Protein AF-A0A7C2E989-F1 (afdb_monomer)

Structure (mmCIF, N/CA/C/O backbone):
data_AF-A0A7C2E989-F1
#
_entry.id   AF-A0A7C2E989-F1
#
loop_
_atom_site.group_PDB
_atom_site.id
_atom_site.type_symbol
_atom_site.label_atom_id
_atom_site.label_alt_id
_atom_site.label_comp_id
_atom_site.label_asym_id
_atom_site.label_entity_id
_atom_site.label_seq_id
_atom_site.pdbx_PDB_ins_code
_atom_site.Cartn_x
_atom_site.Cartn_y
_atom_site.Cartn_z
_atom_site.occupancy
_atom_site.B_iso_or_equiv
_atom_site.auth_seq_id
_atom_site.auth_comp_id
_atom_site.auth_asym_id
_atom_site.auth_atom_id
_atom_site.pdbx_PDB_model_num
ATOM 1 N N . MET A 1 1 ? 20.421 -32.955 43.314 1.00 40.78 1 MET A N 1
ATOM 2 C CA . MET A 1 1 ? 19.361 -31.932 43.213 1.00 40.78 1 MET A CA 1
ATOM 3 C C . MET A 1 1 ? 18.919 -31.939 41.758 1.00 40.78 1 MET A C 1
ATOM 5 O O . MET A 1 1 ? 19.741 -31.650 40.900 1.00 40.78 1 MET A O 1
ATOM 9 N N . GLY A 1 2 ? 17.740 -32.505 41.490 1.00 41.56 2 GLY A N 1
ATOM 10 C CA . GLY A 1 2 ? 17.313 -32.942 40.158 1.00 41.56 2 GLY A CA 1
ATOM 11 C C . GLY A 1 2 ? 17.063 -31.783 39.199 1.00 41.56 2 GLY A C 1
ATOM 12 O O . GLY A 1 2 ? 16.463 -30.781 39.572 1.00 41.56 2 GLY A O 1
ATOM 13 N N . ILE A 1 3 ? 17.526 -31.941 37.961 1.00 49.06 3 ILE A N 1
ATOM 14 C CA . ILE A 1 3 ? 17.194 -31.056 36.846 1.00 49.06 3 ILE A CA 1
ATOM 15 C C . ILE A 1 3 ? 15.880 -31.574 36.254 1.00 49.06 3 ILE A C 1
ATOM 17 O O . ILE A 1 3 ? 15.861 -32.197 35.199 1.00 49.06 3 ILE A O 1
ATOM 21 N N . GLU A 1 4 ? 14.768 -31.339 36.946 1.00 52.44 4 GLU A N 1
ATOM 22 C CA . GLU A 1 4 ? 13.456 -31.323 36.296 1.00 52.44 4 GLU A CA 1
ATOM 23 C C . GLU A 1 4 ? 13.283 -29.944 35.653 1.00 52.44 4 GLU A C 1
ATOM 25 O O . GLU A 1 4 ? 12.563 -29.074 36.136 1.00 52.44 4 GLU A O 1
ATOM 30 N N . ARG A 1 5 ? 13.992 -29.714 34.542 1.00 56.09 5 ARG A N 1
ATOM 31 C CA . ARG A 1 5 ? 13.494 -28.756 33.555 1.00 56.09 5 ARG A CA 1
ATOM 32 C C . ARG A 1 5 ? 12.298 -29.456 32.926 1.00 56.09 5 ARG A C 1
ATOM 34 O O . ARG A 1 5 ? 12.485 -30.361 32.118 1.00 56.09 5 ARG A O 1
ATOM 41 N N . LEU A 1 6 ? 11.091 -29.088 33.347 1.00 50.81 6 LEU A N 1
ATOM 42 C CA . LEU A 1 6 ? 9.868 -29.413 32.621 1.00 50.81 6 LEU A CA 1
ATOM 43 C C . LEU A 1 6 ? 10.062 -28.905 31.189 1.00 50.81 6 LEU A C 1
ATOM 45 O O . LEU A 1 6 ? 9.960 -27.708 30.932 1.00 50.81 6 LEU A O 1
ATOM 49 N N . ALA A 1 7 ? 10.457 -29.796 30.280 1.00 65.94 7 ALA A N 1
ATOM 50 C CA . ALA A 1 7 ? 10.497 -29.489 28.866 1.00 65.94 7 ALA A CA 1
ATOM 51 C C . ALA A 1 7 ? 9.049 -29.240 28.452 1.00 65.94 7 ALA A C 1
ATOM 53 O O . ALA A 1 7 ? 8.210 -30.143 28.519 1.00 65.94 7 ALA A O 1
ATOM 54 N N . GLU A 1 8 ? 8.741 -27.995 28.105 1.00 79.12 8 GLU A N 1
ATOM 55 C CA . GLU A 1 8 ? 7.433 -27.638 27.584 1.00 79.12 8 GLU A CA 1
ATOM 56 C C . GLU A 1 8 ? 7.165 -28.502 26.348 1.00 79.12 8 GLU A C 1
ATOM 58 O O . GLU A 1 8 ? 7.893 -28.456 25.356 1.00 79.12 8 GLU A O 1
ATOM 63 N N . THR A 1 9 ? 6.169 -29.381 26.444 1.00 84.56 9 THR A N 1
ATOM 64 C CA . THR A 1 9 ? 5.812 -30.265 25.336 1.00 84.56 9 THR A CA 1
ATOM 65 C C . THR A 1 9 ? 4.927 -29.490 24.375 1.00 84.56 9 THR A C 1
ATOM 67 O O . THR A 1 9 ? 3.765 -29.215 24.673 1.00 84.56 9 THR A O 1
ATOM 70 N N . ILE A 1 10 ? 5.470 -29.161 23.207 1.00 87.69 10 ILE A N 1
ATOM 71 C CA . ILE A 1 10 ? 4.751 -28.437 22.160 1.00 87.69 10 ILE A CA 1
ATOM 72 C C . ILE A 1 10 ? 4.003 -29.444 21.282 1.00 87.69 10 ILE A C 1
ATOM 74 O O . ILE A 1 10 ? 4.601 -30.359 20.719 1.00 87.69 10 ILE A O 1
ATOM 78 N N . ARG A 1 11 ? 2.679 -29.283 21.166 1.00 91.12 11 ARG A N 1
ATOM 79 C CA . ARG A 1 11 ? 1.830 -30.089 20.273 1.00 91.12 11 ARG A CA 1
ATOM 80 C C . ARG A 1 11 ? 1.562 -29.336 18.976 1.00 91.12 11 ARG A C 1
ATOM 82 O O . ARG A 1 11 ? 0.991 -28.244 19.000 1.00 91.12 11 ARG A O 1
ATOM 89 N N . THR A 1 12 ? 1.924 -29.947 17.858 1.00 94.75 12 THR A N 1
ATOM 90 C CA . THR A 1 12 ? 1.803 -29.392 16.507 1.00 94.75 12 THR A CA 1
ATOM 91 C C . THR A 1 12 ? 1.405 -30.500 15.535 1.00 94.75 12 THR A C 1
ATOM 93 O O . THR A 1 12 ? 1.691 -31.665 15.812 1.00 94.75 12 THR A O 1
ATOM 96 N N . ASP A 1 13 ? 0.761 -30.150 14.424 1.00 96.94 13 ASP A N 1
ATOM 97 C CA . ASP A 1 13 ? 0.419 -31.111 13.367 1.00 96.94 13 ASP A CA 1
ATOM 98 C C . ASP A 1 13 ? 1.635 -31.360 12.462 1.00 96.94 13 ASP A C 1
ATOM 100 O O . ASP A 1 13 ? 1.894 -32.486 12.042 1.00 96.94 13 ASP A O 1
ATOM 104 N N . PHE A 1 14 ? 2.438 -30.313 12.241 1.00 97.38 14 PHE A N 1
ATOM 105 C CA . PHE A 1 14 ? 3.663 -30.362 11.449 1.00 97.38 14 PHE A CA 1
ATOM 106 C C . PHE A 1 14 ? 4.852 -29.756 12.202 1.00 97.38 14 PHE A C 1
ATOM 108 O O . PHE A 1 14 ? 4.722 -28.732 12.880 1.00 97.38 14 PHE A O 1
ATOM 115 N N . LEU A 1 15 ? 6.024 -30.376 12.048 1.00 95.62 15 LEU A N 1
ATOM 116 C CA . LEU A 1 15 ? 7.312 -29.891 12.543 1.00 95.62 15 LEU A CA 1
ATOM 117 C C . LEU A 1 15 ? 8.226 -29.610 11.347 1.00 95.62 15 LEU A C 1
ATOM 119 O O . LEU A 1 15 ? 8.535 -30.520 10.582 1.00 95.62 15 LEU A O 1
ATOM 123 N N . VAL A 1 16 ? 8.683 -28.367 11.213 1.00 95.12 16 VAL A N 1
ATOM 124 C CA . VAL A 1 16 ? 9.662 -27.955 10.200 1.00 95.12 16 VAL A CA 1
ATOM 125 C C . VAL A 1 16 ? 10.985 -27.663 10.894 1.00 95.12 16 VAL A C 1
ATOM 127 O O . VAL A 1 16 ? 11.042 -26.854 11.818 1.00 95.12 16 VAL A O 1
ATOM 130 N N . ILE A 1 17 ? 12.058 -28.315 10.452 1.00 93.31 17 ILE A N 1
ATOM 131 C CA . ILE A 1 17 ? 13.406 -28.109 10.990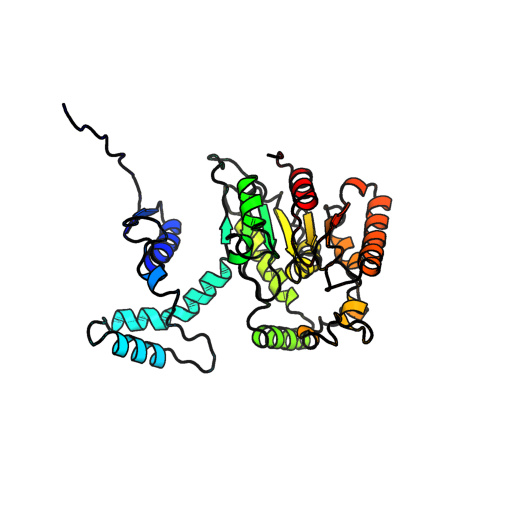 1.00 93.31 17 ILE A CA 1
ATOM 132 C C . ILE A 1 17 ? 14.201 -27.275 9.984 1.00 93.31 17 ILE A C 1
ATOM 134 O O . ILE A 1 17 ? 14.460 -27.721 8.869 1.00 93.31 17 ILE A O 1
ATOM 138 N N . GLY A 1 18 ? 14.596 -26.073 10.398 1.00 90.31 18 GLY A N 1
ATOM 139 C CA . GLY A 1 18 ? 15.281 -25.075 9.583 1.00 90.31 18 GLY A CA 1
ATOM 140 C C . GLY A 1 18 ? 14.385 -23.878 9.252 1.00 90.31 18 GLY A C 1
ATOM 141 O O . GLY A 1 18 ? 13.291 -24.035 8.718 1.00 90.31 18 GLY A O 1
ATOM 142 N N . ALA A 1 19 ? 14.883 -22.672 9.535 1.00 89.31 19 ALA A N 1
ATOM 143 C CA . ALA A 1 19 ? 14.205 -21.400 9.256 1.00 89.31 19 ALA A CA 1
ATOM 144 C C . ALA A 1 19 ? 14.728 -20.692 7.988 1.00 89.31 19 ALA A C 1
ATOM 146 O O . ALA A 1 19 ? 14.475 -19.511 7.788 1.00 89.31 19 ALA A O 1
ATOM 147 N N . GLY A 1 20 ? 15.451 -21.409 7.119 1.00 88.44 20 GLY A N 1
ATOM 148 C CA . GLY A 1 20 ? 15.805 -20.906 5.787 1.00 88.44 20 GLY A CA 1
ATOM 149 C C . GLY A 1 20 ? 14.588 -20.821 4.859 1.00 88.44 20 GLY A C 1
ATOM 150 O O . GLY A 1 20 ? 13.502 -21.303 5.193 1.00 88.44 20 GLY A O 1
ATOM 151 N N . VAL A 1 21 ? 14.775 -20.268 3.656 1.00 86.19 21 VAL A N 1
ATOM 152 C CA . VAL A 1 21 ? 13.667 -19.934 2.740 1.00 86.19 21 VAL A CA 1
ATOM 153 C C . VAL A 1 21 ? 12.789 -21.148 2.407 1.00 86.19 21 VAL A C 1
ATOM 155 O O . VAL A 1 21 ? 11.567 -21.044 2.416 1.00 86.19 21 VAL A O 1
ATOM 158 N N . ALA A 1 22 ? 13.395 -22.324 2.205 1.00 86.44 22 ALA A N 1
ATOM 159 C CA . ALA A 1 22 ? 12.673 -23.563 1.915 1.00 86.44 22 ALA A CA 1
ATOM 160 C C . ALA A 1 22 ? 11.835 -24.046 3.112 1.00 86.44 22 ALA A C 1
ATOM 162 O O . ALA A 1 22 ? 10.698 -24.487 2.940 1.00 86.44 22 ALA A O 1
ATOM 163 N N . GLY A 1 23 ? 12.373 -23.923 4.330 1.00 90.69 23 GLY A N 1
ATOM 164 C CA . GLY A 1 23 ? 11.667 -24.278 5.560 1.00 90.69 23 GLY A CA 1
ATOM 165 C C . GLY A 1 23 ? 10.477 -23.355 5.808 1.00 90.69 23 GLY A C 1
ATOM 166 O O . GLY A 1 23 ? 9.360 -23.826 6.006 1.00 90.69 23 GLY A O 1
ATOM 167 N N . LEU A 1 24 ? 10.679 -22.040 5.696 1.00 90.12 24 LEU A N 1
ATOM 168 C CA . LEU A 1 24 ? 9.600 -21.060 5.850 1.00 90.12 24 LEU A CA 1
ATOM 169 C C . LEU A 1 24 ? 8.538 -21.193 4.751 1.00 90.12 24 LEU A C 1
ATOM 171 O O . LEU A 1 24 ? 7.347 -21.166 5.054 1.00 90.12 24 LEU A O 1
ATOM 175 N N . ARG A 1 25 ? 8.934 -21.422 3.492 1.00 88.50 25 ARG A N 1
ATOM 176 C CA . ARG A 1 25 ? 7.989 -21.674 2.393 1.00 88.50 25 ARG A CA 1
ATOM 177 C C . ARG A 1 25 ? 7.146 -22.922 2.645 1.00 88.50 25 ARG A C 1
ATOM 179 O O . ARG A 1 25 ? 5.938 -22.877 2.420 1.00 88.50 25 ARG A O 1
ATOM 186 N N . SER A 1 26 ? 7.769 -23.996 3.133 1.00 91.88 26 SER A N 1
ATOM 187 C CA . SER A 1 26 ? 7.070 -25.231 3.513 1.00 91.88 26 SER A CA 1
ATOM 188 C C . SER A 1 26 ? 6.108 -24.986 4.672 1.00 91.88 26 SER A C 1
ATOM 190 O O . SER A 1 26 ? 4.977 -25.460 4.649 1.00 91.88 26 SER A O 1
ATOM 192 N N . ALA A 1 27 ? 6.528 -24.204 5.670 1.00 93.00 27 ALA A N 1
ATOM 193 C CA . ALA A 1 27 ? 5.682 -23.848 6.801 1.00 93.00 27 ALA A CA 1
ATOM 194 C C . ALA A 1 27 ? 4.431 -23.067 6.368 1.00 93.00 27 ALA A C 1
ATOM 196 O O . ALA A 1 27 ? 3.359 -23.312 6.913 1.00 93.00 27 ALA A O 1
ATOM 197 N N . ILE A 1 28 ? 4.546 -22.182 5.371 1.00 89.81 28 ILE A N 1
ATOM 198 C CA . ILE A 1 28 ? 3.399 -21.445 4.821 1.00 89.81 28 ILE A CA 1
ATOM 199 C C . ILE A 1 28 ? 2.395 -22.391 4.146 1.00 89.81 28 ILE A C 1
ATOM 201 O O . ILE A 1 28 ? 1.205 -22.279 4.428 1.00 89.81 28 ILE A O 1
ATOM 205 N N . GLU A 1 29 ? 2.842 -23.354 3.327 1.00 90.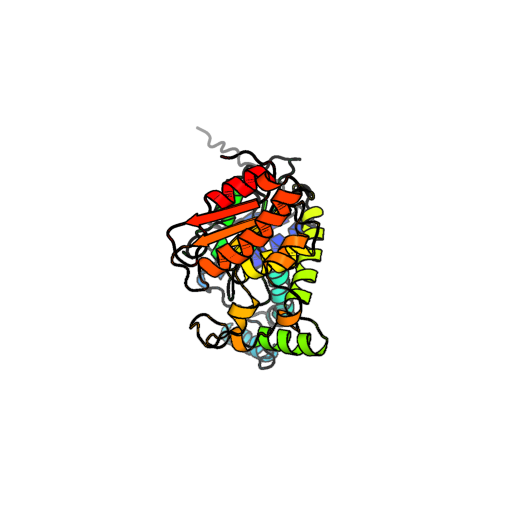75 29 GLU A N 1
ATOM 206 C CA . GLU A 1 29 ? 1.923 -24.349 2.736 1.00 90.75 29 GLU A CA 1
ATOM 207 C C . GLU A 1 29 ? 1.232 -25.193 3.809 1.00 90.75 29 GLU A C 1
ATOM 209 O O . GLU A 1 29 ? 0.012 -25.355 3.814 1.00 90.75 29 GLU A O 1
ATOM 214 N N . LEU A 1 30 ? 2.014 -25.724 4.752 1.00 94.81 30 LEU A N 1
ATOM 215 C CA . LEU A 1 30 ? 1.511 -26.619 5.793 1.00 94.81 30 LEU A CA 1
ATOM 216 C C . LEU A 1 30 ? 0.542 -25.914 6.750 1.00 94.81 30 LEU A C 1
ATOM 218 O O . LEU A 1 30 ? -0.373 -26.552 7.271 1.00 94.81 30 LEU A O 1
ATOM 222 N N . ALA A 1 31 ? 0.689 -24.599 6.938 1.00 90.56 31 ALA A N 1
ATOM 223 C CA . ALA A 1 31 ? -0.220 -23.793 7.748 1.00 90.56 31 ALA A CA 1
ATOM 224 C C . ALA A 1 31 ? -1.659 -23.778 7.204 1.00 90.56 31 ALA A C 1
ATOM 226 O O . ALA A 1 31 ? -2.596 -23.564 7.973 1.00 90.56 31 ALA A O 1
ATOM 227 N N . GLY A 1 32 ? -1.860 -24.058 5.909 1.00 86.94 32 GLY A N 1
ATOM 228 C CA . GLY A 1 32 ? -3.191 -24.261 5.333 1.00 86.94 32 GLY A CA 1
ATOM 229 C C . GLY A 1 32 ? -3.874 -25.559 5.787 1.00 86.94 32 GLY A C 1
ATOM 230 O O . GLY A 1 32 ? -5.097 -25.661 5.710 1.00 86.94 32 GLY A O 1
ATOM 231 N N . ALA A 1 33 ? -3.107 -26.538 6.280 1.00 94.44 33 ALA A N 1
ATOM 232 C CA . ALA A 1 33 ? -3.593 -27.859 6.680 1.00 94.44 33 ALA A CA 1
ATOM 233 C C . ALA A 1 33 ? -3.575 -28.101 8.201 1.00 94.44 33 ALA A C 1
ATOM 235 O O . ALA A 1 33 ? -4.244 -29.020 8.673 1.00 94.44 33 ALA A O 1
ATOM 236 N N . GLY A 1 34 ? -2.824 -27.316 8.978 1.00 92.88 34 GLY A N 1
ATOM 237 C CA . GLY A 1 34 ? -2.713 -27.513 10.424 1.00 92.88 34 GLY A CA 1
ATOM 238 C C . GLY A 1 34 ? -1.700 -26.593 11.099 1.00 92.88 34 GLY A C 1
ATOM 239 O O . GLY A 1 34 ? -1.113 -25.704 10.484 1.00 92.88 34 GLY A O 1
ATOM 240 N N . ARG A 1 35 ? -1.484 -26.800 12.399 1.00 92.25 35 ARG A N 1
ATOM 241 C CA . ARG A 1 35 ? -0.495 -26.052 13.179 1.00 92.25 35 ARG A CA 1
ATOM 242 C C . ARG A 1 35 ? 0.911 -26.488 12.779 1.00 92.25 35 ARG A C 1
ATOM 244 O O . ARG A 1 35 ? 1.216 -27.680 12.776 1.00 92.25 35 ARG A O 1
ATOM 251 N N . VAL A 1 36 ? 1.769 -25.512 12.495 1.00 95.50 36 VAL A N 1
ATOM 252 C CA . VAL A 1 36 ? 3.175 -25.731 12.145 1.00 95.50 36 VAL A CA 1
ATOM 253 C C . VAL A 1 36 ? 4.066 -25.166 13.240 1.00 95.50 36 VAL A C 1
ATOM 255 O O . VAL A 1 36 ? 3.880 -24.031 13.677 1.00 95.50 36 VAL A O 1
ATOM 258 N N . PHE A 1 37 ? 5.060 -25.942 13.657 1.00 94.31 37 PHE A N 1
ATOM 259 C CA . PHE A 1 37 ? 6.119 -25.487 14.546 1.00 94.31 37 PHE A CA 1
ATOM 260 C C . PHE A 1 37 ? 7.442 -25.479 13.782 1.00 94.31 37 PHE A C 1
ATOM 262 O O . PHE A 1 37 ? 7.861 -26.515 13.266 1.00 94.31 37 PHE A O 1
ATOM 269 N N . VAL A 1 38 ? 8.085 -24.313 13.688 1.00 93.00 38 VAL A N 1
ATOM 270 C CA . VAL A 1 38 ? 9.379 -24.151 13.011 1.00 93.00 38 VAL A CA 1
ATOM 271 C C . VAL A 1 38 ? 10.484 -24.114 14.057 1.00 93.00 38 VAL A C 1
ATOM 273 O O . VAL A 1 38 ? 10.445 -23.303 14.980 1.00 93.00 38 VAL A O 1
ATOM 276 N N . VAL A 1 39 ? 11.484 -24.974 13.896 1.00 92.12 39 VAL A N 1
ATOM 277 C CA . VAL A 1 39 ? 12.667 -25.029 14.756 1.00 92.12 39 VAL A CA 1
ATOM 278 C C . VAL A 1 39 ? 13.862 -24.486 13.988 1.00 92.12 39 VAL A C 1
ATOM 280 O O . VAL A 1 39 ? 14.281 -25.069 12.989 1.00 92.12 39 VAL A O 1
ATOM 283 N N . ALA A 1 40 ? 14.430 -23.384 14.468 1.00 89.88 40 ALA A N 1
ATOM 284 C CA . ALA A 1 40 ? 15.726 -22.892 14.023 1.00 89.88 40 ALA A CA 1
ATOM 285 C C . ALA A 1 40 ? 16.838 -23.438 14.927 1.00 89.88 40 ALA A C 1
ATOM 287 O O . ALA A 1 40 ? 16.609 -23.746 16.097 1.00 89.88 40 ALA A O 1
ATOM 288 N N . LYS A 1 41 ? 18.049 -23.564 14.377 1.00 86.19 41 LYS A N 1
ATOM 289 C CA . LYS A 1 41 ? 19.232 -23.961 15.154 1.00 86.19 41 LYS A CA 1
ATOM 290 C C . LYS A 1 41 ? 19.625 -22.885 16.174 1.00 86.19 41 LYS A C 1
ATOM 292 O O . LYS A 1 41 ? 20.150 -23.224 17.230 1.00 86.19 41 LYS A O 1
ATOM 297 N N . ASP A 1 42 ? 19.382 -21.625 15.832 1.00 86.50 42 ASP A N 1
ATOM 298 C CA . ASP A 1 42 ? 19.639 -20.457 16.670 1.00 86.50 42 ASP A CA 1
ATOM 299 C C . ASP A 1 42 ? 18.534 -19.408 16.421 1.00 86.50 42 ASP A C 1
ATOM 301 O O . ASP A 1 42 ? 17.353 -19.715 16.604 1.00 86.50 42 ASP A O 1
ATOM 305 N N . SER A 1 43 ? 18.870 -18.207 15.942 1.00 83.81 43 SER A N 1
ATOM 306 C CA . SER A 1 43 ? 17.886 -17.214 15.507 1.00 83.81 43 SER A CA 1
ATOM 307 C C . SER A 1 43 ? 17.196 -17.629 14.198 1.00 83.81 43 SER A C 1
ATOM 309 O O . SER A 1 43 ? 17.702 -18.454 13.437 1.00 83.81 43 SER A O 1
ATOM 311 N N . LEU A 1 44 ? 16.032 -17.036 13.903 1.00 77.94 44 LEU A N 1
ATOM 312 C CA . LEU A 1 44 ? 15.353 -17.246 12.615 1.00 77.94 44 LEU A CA 1
ATOM 313 C C . LEU A 1 44 ? 16.173 -16.708 11.433 1.00 77.94 44 LEU A C 1
ATOM 315 O O . LEU A 1 44 ? 16.019 -17.205 10.322 1.00 77.94 44 LEU A O 1
ATOM 319 N N . GLN A 1 45 ? 17.036 -15.715 11.673 1.00 77.06 45 GLN A N 1
ATOM 320 C CA . GLN A 1 45 ? 17.940 -15.174 10.660 1.00 77.06 45 GLN A CA 1
ATOM 321 C C . GLN A 1 45 ? 19.160 -16.078 10.413 1.00 77.06 45 GLN A C 1
ATOM 323 O O . GLN A 1 45 ? 19.766 -16.013 9.349 1.00 77.06 45 GLN A O 1
ATOM 328 N N . GLU A 1 46 ? 19.514 -16.959 11.352 1.00 83.38 46 GLU A N 1
ATOM 329 C CA . GLU A 1 46 ? 20.685 -17.829 11.237 1.00 83.38 46 GLU A CA 1
ATOM 330 C C . GLU A 1 46 ? 20.394 -19.035 10.324 1.00 83.38 46 GLU A C 1
ATOM 332 O O . GLU A 1 46 ? 20.010 -20.123 10.770 1.00 83.38 46 GLU A O 1
ATOM 337 N N . SER A 1 47 ? 20.549 -18.843 9.009 1.00 81.19 47 SER A N 1
ATOM 338 C CA . SER A 1 47 ? 20.269 -19.871 8.001 1.00 81.19 47 SER A CA 1
ATOM 339 C C . SER A 1 47 ? 21.218 -19.821 6.800 1.00 81.19 47 SER A C 1
ATOM 341 O O . SER A 1 47 ? 21.726 -18.767 6.430 1.00 81.19 47 SER A O 1
ATOM 343 N N . SER A 1 48 ? 21.412 -20.957 6.117 1.00 81.50 48 SER A N 1
ATOM 344 C CA . SER A 1 48 ? 22.180 -21.006 4.860 1.00 81.50 48 SER A CA 1
ATOM 345 C C . SER A 1 48 ? 21.607 -20.089 3.776 1.00 81.50 48 SER A C 1
ATOM 347 O O . SER A 1 48 ? 22.362 -19.582 2.956 1.00 81.50 48 SER A O 1
ATOM 349 N N . SER A 1 49 ? 20.289 -19.858 3.779 1.00 81.56 49 SER A N 1
ATOM 350 C CA . SER A 1 49 ? 19.637 -18.933 2.846 1.00 81.56 49 SER A CA 1
ATOM 351 C C . SER A 1 49 ? 20.056 -17.483 3.082 1.00 81.56 49 SER A C 1
ATOM 353 O O . SER A 1 49 ? 20.265 -16.759 2.113 1.00 81.56 49 SER A O 1
ATOM 355 N N . GLU A 1 50 ? 20.221 -17.081 4.344 1.00 79.56 50 GLU A N 1
ATOM 356 C CA . GLU A 1 50 ? 20.707 -15.743 4.700 1.00 79.56 50 GLU A CA 1
ATOM 357 C C . GLU A 1 50 ? 22.141 -15.540 4.190 1.00 79.56 50 GLU A C 1
ATOM 359 O O . GLU A 1 50 ? 22.437 -14.575 3.486 1.00 79.56 50 GLU A O 1
ATOM 364 N N . TYR A 1 51 ? 23.020 -16.521 4.430 1.00 78.69 51 TYR A N 1
ATOM 365 C CA . TYR A 1 51 ? 24.399 -16.498 3.929 1.00 78.69 51 TYR A CA 1
ATOM 366 C C . TYR A 1 51 ? 24.501 -16.548 2.397 1.00 78.69 51 TYR A C 1
ATOM 368 O O . TYR A 1 51 ? 25.476 -16.053 1.836 1.00 78.69 51 TYR A O 1
ATOM 376 N N . ALA A 1 52 ? 23.495 -17.104 1.717 1.00 75.50 52 ALA A N 1
ATOM 377 C CA . ALA A 1 52 ? 23.396 -17.110 0.258 1.00 75.50 52 ALA A CA 1
ATOM 378 C C . ALA A 1 52 ? 22.934 -15.760 -0.333 1.00 75.50 52 ALA A C 1
ATOM 380 O O . ALA A 1 52 ? 22.751 -15.660 -1.546 1.00 75.50 52 ALA A O 1
ATOM 381 N N . GLN A 1 53 ? 22.729 -14.730 0.500 1.00 70.94 53 GLN A N 1
ATOM 382 C CA . GLN A 1 53 ? 22.379 -13.360 0.096 1.00 70.94 53 GLN A CA 1
ATOM 383 C C . GLN A 1 53 ? 21.115 -13.264 -0.777 1.00 70.94 53 GLN A C 1
ATOM 385 O O . GLN A 1 53 ? 20.943 -12.317 -1.544 1.00 70.94 53 GLN A O 1
ATOM 390 N N . GLY A 1 54 ? 20.214 -14.244 -0.657 1.00 62.56 54 GLY A N 1
ATOM 391 C CA . GLY A 1 54 ? 18.934 -14.244 -1.363 1.00 62.56 54 GLY A CA 1
ATOM 392 C C . GLY A 1 54 ? 19.009 -14.552 -2.862 1.00 62.56 54 GLY A C 1
ATOM 393 O O . GLY A 1 54 ? 18.082 -14.193 -3.584 1.00 62.56 54 GLY A O 1
ATOM 394 N N . GLY A 1 55 ? 20.070 -15.209 -3.345 1.00 71.12 55 GLY A N 1
ATOM 395 C CA . GLY A 1 55 ? 20.104 -15.731 -4.714 1.00 71.12 55 GLY A CA 1
ATOM 396 C C . GLY A 1 55 ? 18.998 -16.768 -4.954 1.00 71.12 55 GLY A C 1
ATOM 397 O O . GLY A 1 55 ? 18.848 -17.708 -4.174 1.00 71.12 55 GLY A O 1
ATOM 398 N N . ILE A 1 56 ? 18.223 -16.604 -6.032 1.00 79.94 56 ILE A N 1
ATOM 399 C CA . ILE A 1 56 ? 17.176 -17.547 -6.451 1.00 79.94 56 ILE A CA 1
ATOM 400 C C . ILE A 1 56 ? 17.457 -17.959 -7.897 1.00 79.94 56 ILE A C 1
ATOM 402 O O . ILE A 1 56 ? 17.524 -17.101 -8.774 1.00 79.94 56 ILE A O 1
ATOM 406 N N . ALA A 1 57 ? 17.605 -19.263 -8.140 1.00 85.44 57 ALA A N 1
ATOM 407 C CA . ALA A 1 57 ? 17.714 -19.824 -9.485 1.00 85.44 57 ALA A CA 1
ATOM 408 C C . ALA A 1 57 ? 16.318 -19.873 -10.120 1.00 85.44 57 ALA A C 1
ATOM 410 O O . ALA A 1 57 ? 15.525 -20.772 -9.829 1.00 85.44 57 ALA A O 1
ATOM 411 N N . VAL A 1 58 ? 15.978 -18.846 -10.900 1.00 86.94 58 VAL A N 1
ATOM 412 C CA . VAL A 1 58 ? 14.659 -18.708 -11.516 1.00 86.94 58 VAL A CA 1
ATOM 413 C C . VAL A 1 58 ? 14.715 -17.913 -12.820 1.00 86.94 58 VAL A C 1
ATOM 415 O O . VAL A 1 58 ? 15.210 -16.787 -12.848 1.00 86.94 58 VAL A O 1
ATOM 418 N N . ALA A 1 59 ? 14.131 -18.476 -13.879 1.00 89.62 59 ALA A N 1
ATOM 419 C CA . ALA A 1 59 ? 13.970 -17.810 -15.167 1.00 89.62 59 ALA A CA 1
ATOM 420 C C . ALA A 1 59 ? 12.694 -16.946 -15.174 1.00 89.62 59 ALA A C 1
ATOM 422 O O . ALA A 1 59 ? 11.583 -17.461 -15.288 1.00 89.62 59 ALA A O 1
ATOM 423 N N . LEU A 1 60 ? 12.842 -15.626 -15.004 1.00 82.88 60 LEU A N 1
ATOM 424 C CA . LEU A 1 60 ? 11.719 -14.662 -14.984 1.00 82.88 60 LEU A CA 1
ATOM 425 C C . LEU A 1 60 ? 11.667 -13.735 -16.207 1.00 82.88 60 LEU A C 1
ATOM 427 O O . LEU A 1 60 ? 10.721 -12.953 -16.333 1.00 82.88 60 LEU A O 1
ATOM 431 N N . SER A 1 61 ? 12.706 -13.747 -17.041 1.00 81.00 61 SER A N 1
ATOM 432 C CA . SER A 1 61 ? 12.810 -12.920 -18.244 1.00 81.00 61 SER A CA 1
ATOM 433 C C . SER A 1 61 ? 12.427 -13.731 -19.475 1.00 81.00 61 SER A C 1
ATOM 435 O O . SER A 1 61 ? 12.714 -14.922 -19.534 1.00 81.00 61 SER A O 1
ATOM 437 N N . ASP A 1 62 ? 11.872 -13.065 -20.487 1.00 75.19 62 ASP A N 1
ATOM 438 C CA . ASP A 1 62 ? 11.624 -13.666 -21.806 1.00 75.19 62 ASP A CA 1
ATOM 439 C C . ASP A 1 62 ? 12.939 -14.047 -22.525 1.00 75.19 62 ASP A C 1
ATOM 441 O O . ASP A 1 62 ? 12.925 -14.785 -23.507 1.00 75.19 62 ASP A O 1
ATOM 445 N N . GLU A 1 63 ? 14.075 -13.530 -22.045 1.00 80.88 63 GLU A N 1
ATOM 446 C CA . GLU A 1 63 ? 15.427 -13.831 -22.540 1.00 80.88 63 GLU A CA 1
ATOM 447 C C . GLU A 1 63 ? 16.139 -14.939 -21.737 1.00 80.88 63 GLU A C 1
ATOM 449 O O . GLU A 1 63 ? 17.317 -15.198 -21.971 1.00 80.88 63 GLU A O 1
ATOM 454 N N . ASP A 1 64 ? 15.455 -15.566 -20.776 1.00 85.62 64 ASP A N 1
ATOM 455 C CA . ASP A 1 64 ? 16.017 -16.564 -19.862 1.00 85.62 64 ASP A CA 1
ATOM 456 C C . ASP A 1 64 ? 15.310 -17.925 -20.019 1.00 85.62 64 ASP A C 1
ATOM 458 O O . ASP A 1 64 ? 14.167 -17.986 -20.471 1.00 85.62 64 ASP A O 1
ATOM 462 N N . ASP A 1 65 ? 15.975 -19.028 -19.663 1.00 90.31 65 ASP A N 1
ATOM 463 C CA . ASP A 1 65 ? 15.452 -20.384 -19.886 1.00 90.31 65 ASP A CA 1
ATOM 464 C C . ASP A 1 65 ? 15.737 -21.323 -18.708 1.00 90.31 65 ASP A C 1
ATOM 466 O O . ASP A 1 65 ? 16.847 -21.397 -18.184 1.00 90.31 65 ASP A O 1
ATOM 470 N N . ILE A 1 66 ? 14.726 -22.101 -18.321 1.00 92.12 66 ILE A N 1
ATOM 471 C CA . ILE A 1 66 ? 14.792 -23.062 -17.210 1.00 92.12 66 ILE A CA 1
ATOM 472 C C . ILE A 1 66 ? 15.950 -24.057 -17.389 1.00 92.12 66 ILE A C 1
ATOM 474 O O . ILE A 1 66 ? 16.610 -24.408 -16.412 1.00 92.12 66 ILE A O 1
ATOM 478 N N . SER A 1 67 ? 16.229 -24.495 -18.618 1.00 93.12 67 SER A N 1
ATOM 479 C CA . SER A 1 67 ? 17.310 -25.442 -18.910 1.00 93.12 67 SER A CA 1
ATOM 480 C C . SER A 1 67 ? 18.702 -24.869 -18.637 1.00 93.12 67 SER A C 1
ATOM 482 O O . SER A 1 67 ? 19.593 -25.618 -18.231 1.00 93.12 67 SER A O 1
ATOM 484 N N . LEU A 1 68 ? 18.886 -23.553 -18.800 1.00 92.56 68 LEU A N 1
ATOM 485 C CA . LEU A 1 68 ? 20.138 -22.873 -18.461 1.00 92.56 68 LEU A CA 1
ATOM 486 C C . LEU A 1 68 ? 20.343 -22.872 -16.943 1.00 92.56 68 LEU A C 1
ATOM 488 O O . LEU A 1 68 ? 21.400 -23.278 -16.467 1.00 92.56 68 LEU A O 1
ATOM 492 N N . HIS A 1 69 ? 19.298 -22.538 -16.179 1.00 93.19 69 HIS A N 1
ATOM 493 C CA . HIS A 1 69 ? 19.330 -22.601 -14.712 1.00 93.19 69 HIS A CA 1
ATOM 494 C C . HIS A 1 69 ? 19.537 -24.032 -14.194 1.00 93.19 69 HIS A C 1
ATOM 496 O O . HIS A 1 69 ? 20.254 -24.223 -13.209 1.00 93.19 69 HIS A O 1
ATOM 502 N N . GLU A 1 70 ? 18.943 -25.048 -14.838 1.00 94.38 70 GLU A N 1
ATOM 503 C CA . GLU A 1 70 ? 19.171 -26.463 -14.499 1.00 94.38 70 GLU A CA 1
ATOM 504 C C . GLU A 1 70 ? 20.643 -26.838 -14.693 1.00 94.38 70 GLU A C 1
ATOM 506 O O . GLU A 1 70 ? 21.264 -27.381 -13.776 1.00 94.38 70 GLU A O 1
ATOM 511 N N . ALA A 1 71 ? 21.208 -26.530 -15.864 1.00 93.62 71 ALA A N 1
ATOM 512 C CA . ALA A 1 71 ? 22.594 -26.841 -16.193 1.00 93.62 71 ALA A CA 1
ATOM 513 C C . ALA A 1 71 ? 23.576 -26.149 -15.237 1.00 93.62 71 ALA A C 1
ATOM 515 O O . ALA A 1 71 ? 24.472 -26.809 -14.704 1.00 93.62 71 ALA A O 1
ATOM 516 N N . ASP A 1 72 ? 23.365 -24.861 -14.962 1.00 93.19 72 ASP A N 1
ATOM 517 C CA . ASP A 1 72 ? 24.200 -24.083 -14.046 1.00 93.19 72 ASP A CA 1
ATOM 518 C C . ASP A 1 72 ? 24.117 -24.623 -12.614 1.00 93.19 72 ASP A C 1
ATOM 520 O O . ASP A 1 72 ? 25.141 -24.788 -11.949 1.00 93.19 72 ASP A O 1
ATOM 524 N N . THR A 1 73 ? 22.916 -24.978 -12.148 1.00 92.94 73 THR A N 1
ATOM 525 C CA . THR A 1 73 ? 22.723 -25.549 -10.807 1.00 92.94 73 THR A CA 1
ATOM 526 C C . THR A 1 73 ? 23.402 -26.916 -10.678 1.00 92.94 73 THR A C 1
ATOM 528 O O . THR A 1 73 ? 24.063 -27.185 -9.674 1.00 92.94 73 THR A O 1
ATOM 531 N N . LEU A 1 74 ? 23.285 -27.783 -11.692 1.00 94.88 74 LEU A N 1
ATOM 532 C CA . LEU A 1 74 ? 23.951 -29.090 -11.713 1.00 94.88 74 LEU A CA 1
ATOM 533 C C . LEU A 1 74 ? 25.477 -28.960 -11.752 1.00 94.88 74 LEU A C 1
ATOM 535 O O . LEU A 1 74 ? 26.166 -29.701 -11.048 1.00 94.88 74 LEU A O 1
ATOM 539 N N . ALA A 1 75 ? 25.998 -28.022 -12.549 1.00 94.31 75 ALA A N 1
ATOM 540 C CA . ALA A 1 75 ? 27.426 -27.744 -12.637 1.00 94.31 75 ALA A CA 1
ATOM 541 C C . ALA A 1 75 ? 27.977 -27.199 -11.310 1.00 94.31 75 ALA A C 1
ATOM 543 O O . ALA A 1 75 ? 29.004 -27.677 -10.831 1.00 94.31 75 ALA A O 1
ATOM 544 N N . ALA A 1 76 ? 27.267 -26.260 -10.675 1.00 90.94 76 ALA A N 1
ATOM 545 C CA . ALA A 1 76 ? 27.634 -25.714 -9.369 1.00 90.94 76 ALA A CA 1
ATOM 546 C C . ALA A 1 76 ? 27.593 -26.768 -8.248 1.00 90.94 76 ALA A C 1
ATOM 548 O O . ALA A 1 76 ? 28.337 -26.670 -7.274 1.00 90.94 76 ALA A O 1
ATOM 549 N N . GLY A 1 77 ? 26.736 -27.783 -8.386 1.00 90.69 77 GLY A N 1
ATOM 550 C CA . GLY A 1 77 ? 26.607 -28.887 -7.441 1.00 90.69 77 GLY A CA 1
ATOM 551 C C . GLY A 1 77 ? 27.728 -29.926 -7.467 1.00 90.69 77 GLY A C 1
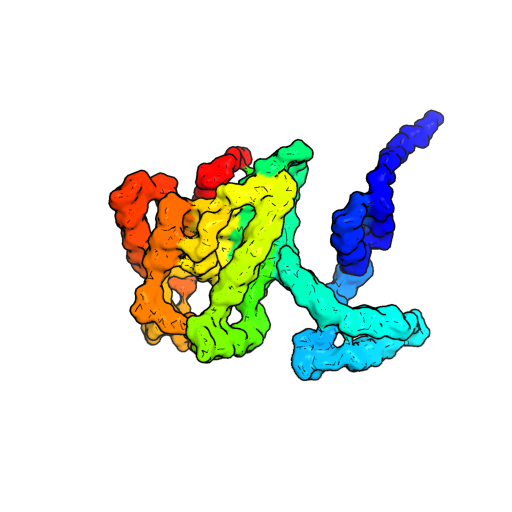ATOM 552 O O . GLY A 1 77 ? 27.694 -30.833 -6.639 1.00 90.69 77 GLY A O 1
ATOM 553 N N . ASP A 1 78 ? 28.672 -29.844 -8.412 1.00 93.00 78 ASP A N 1
ATOM 554 C CA . ASP A 1 78 ? 29.842 -30.734 -8.535 1.00 93.00 78 ASP A CA 1
ATOM 555 C C . ASP A 1 78 ? 29.492 -32.238 -8.447 1.00 93.00 78 ASP A C 1
ATOM 557 O O . ASP A 1 78 ? 30.123 -33.035 -7.754 1.00 93.00 78 ASP A O 1
ATOM 561 N N . GLY A 1 79 ? 28.396 -32.629 -9.110 1.00 92.75 79 GLY A N 1
ATOM 562 C CA . GLY A 1 79 ? 27.913 -34.016 -9.147 1.00 92.75 79 GLY A CA 1
ATOM 563 C C . GLY A 1 79 ? 27.179 -34.500 -7.889 1.00 92.75 79 GLY A C 1
ATOM 564 O O . GLY A 1 79 ? 26.765 -35.658 -7.842 1.00 92.75 79 GLY A O 1
ATOM 565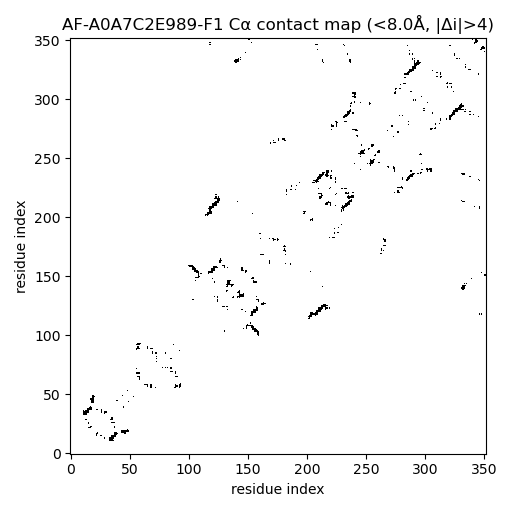 N N . LEU A 1 80 ? 26.978 -33.638 -6.887 1.00 94.69 80 LEU A N 1
ATOM 566 C CA . LEU A 1 80 ? 26.262 -33.966 -5.645 1.00 94.69 80 LEU A CA 1
ATOM 567 C C . LEU A 1 80 ? 24.763 -33.645 -5.703 1.00 94.69 80 LEU A C 1
ATOM 569 O O . LEU A 1 80 ? 23.995 -34.101 -4.853 1.00 94.69 80 LEU A O 1
ATOM 573 N N . CYS A 1 81 ? 24.330 -32.859 -6.689 1.00 94.88 81 CYS A N 1
ATOM 574 C CA . CYS A 1 81 ? 22.920 -32.551 -6.891 1.00 94.88 81 CYS A CA 1
ATOM 575 C C . CYS A 1 81 ? 22.116 -33.807 -7.240 1.00 94.88 81 CYS A C 1
ATOM 577 O O . CYS A 1 81 ? 22.522 -34.609 -8.078 1.00 94.88 81 CYS A O 1
ATOM 579 N N . ASN A 1 82 ? 20.912 -33.923 -6.676 1.00 96.25 82 ASN A N 1
ATOM 580 C CA . ASN A 1 82 ? 19.888 -34.803 -7.228 1.00 96.25 82 ASN A CA 1
ATOM 581 C C . ASN A 1 82 ? 19.254 -34.105 -8.450 1.00 96.25 82 ASN A C 1
ATOM 583 O O . ASN A 1 82 ? 18.585 -33.085 -8.260 1.00 96.25 82 ASN A O 1
ATOM 587 N N . PRO A 1 83 ? 19.397 -34.636 -9.681 1.00 95.19 83 PRO A N 1
ATOM 588 C CA . PRO A 1 83 ? 18.900 -33.955 -10.875 1.00 95.19 83 PRO A CA 1
ATOM 589 C C . PRO A 1 83 ? 17.383 -33.771 -10.911 1.00 95.19 83 PRO A C 1
ATOM 591 O O . PRO A 1 83 ? 16.892 -32.799 -11.472 1.00 95.19 83 PRO A O 1
ATOM 594 N N . GLU A 1 84 ? 16.622 -34.683 -10.307 1.00 95.88 84 GLU A N 1
ATOM 595 C CA . GLU A 1 84 ? 15.167 -34.549 -10.230 1.00 95.88 84 GLU A CA 1
ATOM 596 C C . GLU A 1 84 ? 14.760 -33.382 -9.326 1.00 95.88 84 GLU A C 1
ATOM 598 O O . GLU A 1 84 ? 13.897 -32.589 -9.696 1.00 95.88 84 GLU A O 1
ATOM 603 N N . ALA A 1 85 ? 15.440 -33.219 -8.189 1.00 92.94 85 ALA A N 1
ATOM 604 C CA . ALA A 1 85 ? 15.204 -32.093 -7.292 1.00 92.94 85 ALA A CA 1
ATOM 605 C C . ALA A 1 85 ? 15.580 -30.753 -7.944 1.00 92.94 85 ALA A C 1
ATOM 607 O O . ALA A 1 85 ? 14.864 -29.770 -7.765 1.00 92.94 85 ALA A O 1
ATOM 608 N N . VAL A 1 86 ? 16.665 -30.715 -8.731 1.00 93.19 86 VAL A N 1
ATOM 609 C CA . VAL A 1 86 ? 17.054 -29.509 -9.480 1.00 93.19 86 VAL A CA 1
ATOM 610 C C . VAL A 1 86 ? 15.990 -29.143 -10.513 1.00 93.19 86 VAL A C 1
ATOM 612 O O . VAL A 1 86 ? 15.583 -27.985 -10.552 1.00 93.19 86 VAL A O 1
ATOM 615 N N . ARG A 1 87 ? 15.471 -30.110 -11.283 1.00 94.31 87 ARG A N 1
ATOM 616 C CA . ARG A 1 87 ? 14.389 -29.855 -12.251 1.00 94.31 87 ARG A CA 1
ATOM 617 C C . ARG A 1 87 ? 13.157 -29.232 -11.614 1.00 94.31 87 ARG A C 1
ATOM 619 O O . ARG A 1 87 ? 12.603 -28.290 -12.170 1.00 94.31 87 ARG A O 1
ATOM 626 N N . VAL A 1 88 ? 12.738 -29.741 -10.456 1.00 92.31 88 VAL A N 1
ATOM 627 C CA . VAL A 1 88 ? 11.610 -29.166 -9.710 1.00 92.31 88 VAL A CA 1
ATOM 628 C C . VAL A 1 88 ? 11.939 -27.744 -9.256 1.00 92.31 88 VAL A C 1
ATOM 630 O O . VAL A 1 88 ? 11.146 -26.836 -9.488 1.00 92.31 88 VAL A O 1
ATOM 633 N N . LEU A 1 89 ? 13.121 -27.535 -8.664 1.00 89.56 89 LEU A N 1
ATOM 634 C CA . LEU A 1 89 ? 13.558 -26.232 -8.158 1.00 89.56 89 LEU A CA 1
ATOM 635 C C . LEU A 1 89 ? 13.498 -25.144 -9.238 1.00 89.56 89 LEU A C 1
ATOM 637 O O . LEU A 1 89 ? 12.866 -24.110 -9.022 1.00 89.56 89 LEU A O 1
ATOM 641 N N . VAL A 1 90 ? 14.137 -25.376 -10.389 1.00 92.25 90 VAL A N 1
ATOM 642 C CA . VAL A 1 90 ? 14.211 -24.367 -11.457 1.00 92.25 90 VAL A CA 1
ATOM 643 C C . VAL A 1 90 ? 12.932 -24.307 -12.292 1.00 92.25 90 VAL A C 1
ATOM 645 O O . VAL A 1 90 ? 12.564 -23.239 -12.775 1.00 92.25 90 VAL A O 1
ATOM 648 N N . GLY A 1 91 ? 12.226 -25.434 -12.431 1.00 92.69 91 GLY A N 1
ATOM 649 C CA . GLY A 1 91 ? 11.008 -25.537 -13.229 1.00 92.69 91 GLY A CA 1
ATOM 650 C C . GLY A 1 91 ? 9.792 -24.901 -12.562 1.00 92.69 91 GLY A C 1
ATOM 651 O O . GLY A 1 91 ? 9.008 -24.225 -13.224 1.00 92.69 91 GLY A O 1
ATOM 652 N N . GLU A 1 92 ? 9.635 -25.072 -11.248 1.00 91.44 92 GLU A N 1
ATOM 653 C CA . GLU A 1 92 ? 8.525 -24.469 -10.500 1.00 91.44 92 GLU A CA 1
ATOM 654 C C . GLU A 1 92 ? 8.831 -23.050 -10.007 1.00 91.44 92 GLU A C 1
ATOM 656 O O . GLU A 1 92 ? 7.905 -22.305 -9.668 1.00 91.44 92 GLU A O 1
ATOM 661 N N . GLY A 1 93 ? 10.111 -22.666 -9.982 1.00 88.44 93 GLY A N 1
ATOM 662 C CA . GLY A 1 93 ? 10.597 -21.374 -9.500 1.00 88.44 93 GLY A CA 1
ATOM 663 C C . GLY A 1 93 ? 9.785 -20.166 -9.987 1.00 88.44 93 GLY A C 1
ATOM 664 O O . GLY A 1 93 ? 9.348 -19.384 -9.138 1.00 88.44 93 GLY A O 1
ATOM 665 N N . PRO A 1 94 ? 9.513 -20.006 -11.302 1.00 88.56 94 PRO A N 1
ATOM 666 C CA . PRO A 1 94 ? 8.810 -18.828 -11.814 1.00 88.56 94 PRO A CA 1
ATOM 667 C C . PRO A 1 94 ? 7.418 -18.658 -11.196 1.00 88.56 94 PRO A C 1
ATOM 669 O O . PRO A 1 94 ? 7.101 -17.597 -10.656 1.00 88.56 94 PRO A O 1
ATOM 672 N N . ALA A 1 95 ? 6.631 -19.736 -11.156 1.00 88.00 95 ALA A N 1
ATOM 673 C CA . ALA A 1 95 ? 5.300 -19.729 -10.554 1.00 88.00 95 ALA A CA 1
ATOM 674 C C . ALA A 1 95 ? 5.347 -19.447 -9.041 1.00 88.00 95 ALA A C 1
ATOM 676 O O . ALA A 1 95 ? 4.485 -18.741 -8.514 1.00 88.00 95 ALA A O 1
ATOM 677 N N . ARG A 1 96 ? 6.369 -19.949 -8.328 1.00 87.56 96 ARG A N 1
ATOM 678 C CA . ARG A 1 96 ? 6.541 -19.666 -6.891 1.00 87.56 96 ARG A CA 1
ATOM 679 C C . ARG A 1 96 ? 6.876 -18.201 -6.619 1.00 87.56 96 ARG A C 1
ATOM 681 O O . ARG A 1 96 ? 6.426 -17.655 -5.615 1.00 87.56 96 ARG A O 1
ATOM 688 N N . ILE A 1 97 ? 7.643 -17.552 -7.492 1.00 85.81 97 ILE A N 1
ATOM 689 C CA . ILE A 1 97 ? 7.921 -16.117 -7.369 1.00 85.81 97 ILE A CA 1
ATOM 690 C C . ILE A 1 97 ? 6.658 -15.290 -7.608 1.00 85.81 97 ILE A C 1
ATOM 692 O O . ILE A 1 97 ? 6.395 -14.357 -6.850 1.00 85.81 97 ILE A O 1
ATOM 696 N N . GLU A 1 98 ? 5.861 -15.629 -8.621 1.00 84.06 98 GLU A N 1
ATOM 697 C CA . GLU A 1 98 ? 4.586 -14.947 -8.876 1.00 84.06 98 GLU A CA 1
ATOM 698 C C . GLU A 1 98 ? 3.628 -15.067 -7.685 1.00 84.06 98 GLU A C 1
ATOM 700 O O . GLU A 1 98 ? 3.015 -14.079 -7.274 1.00 84.06 98 GLU A O 1
ATOM 705 N N . GLU A 1 99 ? 3.564 -16.252 -7.077 1.00 85.69 99 GLU A N 1
ATOM 706 C CA . GLU A 1 99 ? 2.808 -16.507 -5.854 1.00 85.69 99 GLU A CA 1
ATOM 707 C C . GLU A 1 99 ? 3.290 -15.636 -4.680 1.00 85.69 99 GLU A C 1
ATOM 709 O O . GLU A 1 99 ? 2.483 -14.959 -4.042 1.00 85.69 99 GLU A O 1
ATOM 714 N N . LEU A 1 100 ? 4.604 -15.575 -4.437 1.00 83.31 100 LEU A N 1
ATOM 715 C CA . LEU A 1 100 ? 5.188 -14.732 -3.386 1.00 83.31 100 LEU A CA 1
ATOM 716 C C . LEU A 1 100 ? 4.877 -13.244 -3.597 1.00 83.31 100 LEU A C 1
ATOM 718 O O . LEU A 1 100 ? 4.545 -12.533 -2.646 1.00 83.31 100 LEU A O 1
ATOM 722 N N . ILE A 1 101 ? 4.945 -12.768 -4.843 1.00 82.56 101 ILE A N 1
ATOM 723 C CA . ILE A 1 101 ? 4.583 -11.388 -5.187 1.00 82.56 101 ILE A CA 1
ATOM 724 C C . ILE A 1 101 ? 3.102 -11.133 -4.880 1.00 82.56 101 ILE A C 1
ATOM 726 O O . ILE A 1 101 ? 2.763 -10.069 -4.360 1.00 82.56 101 ILE A O 1
ATOM 730 N N . ALA A 1 102 ? 2.218 -12.093 -5.155 1.00 82.75 102 ALA A N 1
ATOM 731 C CA . ALA A 1 102 ? 0.791 -11.952 -4.887 1.00 82.75 102 ALA A CA 1
ATOM 732 C C . ALA A 1 102 ? 0.453 -11.864 -3.385 1.00 82.75 102 ALA A C 1
ATOM 734 O O . ALA A 1 102 ? -0.565 -11.266 -3.032 1.00 82.75 102 ALA A O 1
ATOM 735 N N . TRP A 1 103 ? 1.288 -12.418 -2.499 1.00 84.62 103 TRP A N 1
ATOM 736 C CA . TRP A 1 103 ? 1.019 -12.446 -1.058 1.00 84.62 103 TRP A CA 1
ATOM 737 C C . TRP A 1 103 ? 1.255 -11.118 -0.335 1.00 84.62 103 TRP A C 1
ATOM 739 O O . TRP A 1 103 ? 0.490 -10.786 0.567 1.00 84.62 103 TRP A O 1
ATOM 749 N N . GLY A 1 104 ? 2.291 -10.353 -0.694 1.00 92.06 104 GLY A N 1
ATOM 750 C CA . GLY A 1 104 ? 2.708 -9.187 0.100 1.00 92.06 104 GLY A CA 1
ATOM 751 C C . GLY A 1 104 ? 3.174 -9.568 1.516 1.00 92.06 104 GLY A C 1
ATOM 752 O O . GLY A 1 104 ? 3.679 -10.667 1.735 1.00 92.06 104 GLY A O 1
ATOM 753 N N . ALA A 1 105 ? 3.017 -8.663 2.488 1.00 94.88 105 ALA A N 1
ATOM 754 C CA . ALA A 1 105 ? 3.356 -8.908 3.894 1.00 94.88 105 ALA A CA 1
ATOM 755 C C . ALA A 1 105 ? 2.191 -8.572 4.838 1.00 94.88 105 ALA A C 1
ATOM 757 O O . ALA A 1 105 ? 1.668 -7.459 4.815 1.00 94.88 105 ALA A O 1
ATOM 758 N N . LEU A 1 106 ? 1.811 -9.518 5.702 1.00 96.00 106 LEU A N 1
ATOM 759 C CA . LEU A 1 106 ? 0.802 -9.332 6.749 1.00 96.00 106 LEU A CA 1
ATOM 760 C C . LEU A 1 106 ? 1.478 -9.279 8.122 1.00 96.00 106 LEU A C 1
ATOM 762 O O . LEU A 1 106 ? 2.089 -10.252 8.560 1.00 96.00 106 LEU A O 1
ATOM 766 N N . LEU A 1 107 ? 1.337 -8.156 8.818 1.00 97.62 107 LEU A N 1
ATOM 767 C CA . LEU A 1 107 ? 1.806 -7.971 10.183 1.00 97.62 107 LEU A CA 1
ATOM 768 C C . LEU A 1 107 ? 0.608 -8.084 11.121 1.00 97.62 107 LEU A C 1
ATOM 770 O O . LEU A 1 107 ? -0.332 -7.285 11.069 1.00 97.62 107 LEU A O 1
ATOM 774 N N . VAL A 1 108 ? 0.660 -9.082 11.996 1.00 96.56 108 VAL A N 1
ATOM 775 C CA . VAL A 1 108 ? -0.344 -9.296 13.036 1.00 96.56 108 VAL A CA 1
ATOM 776 C C . VAL A 1 108 ? 0.241 -8.835 14.374 1.00 96.56 108 VAL A C 1
ATOM 778 O O . VAL A 1 108 ? 1.306 -9.322 14.765 1.00 96.56 108 VAL A O 1
ATOM 781 N N . PRO A 1 109 ? -0.414 -7.905 15.092 1.00 95.38 109 PRO A N 1
ATOM 782 C CA . PRO A 1 109 ? 0.055 -7.444 16.392 1.00 95.38 109 PRO A CA 1
ATOM 783 C C . PRO A 1 109 ? 0.245 -8.594 17.374 1.00 95.38 109 PRO A C 1
ATOM 785 O O . PRO A 1 109 ? -0.664 -9.395 17.588 1.00 95.38 109 PRO A O 1
ATOM 788 N N . LYS A 1 110 ? 1.381 -8.607 18.075 1.00 91.19 110 LYS A N 1
ATOM 789 C CA . LYS A 1 110 ? 1.661 -9.601 19.128 1.00 91.19 110 LYS A CA 1
ATOM 790 C C . LYS A 1 110 ? 0.656 -9.553 20.281 1.00 91.19 110 LYS A C 1
ATOM 792 O O . LYS A 1 110 ? 0.502 -10.524 21.007 1.00 91.19 110 LYS A O 1
ATOM 797 N N . SER A 1 111 ? -0.011 -8.413 20.462 1.00 93.38 111 SER A N 1
ATOM 798 C CA . SER A 1 111 ? -1.021 -8.210 21.498 1.00 93.38 111 SER A CA 1
ATOM 799 C C . SER A 1 111 ? -2.404 -8.754 21.130 1.00 93.38 111 SER A C 1
ATOM 801 O O . SER A 1 111 ? -3.313 -8.610 21.948 1.00 93.38 111 SER A O 1
ATOM 803 N N . LEU A 1 112 ? -2.596 -9.302 19.922 1.00 94.50 112 LEU A N 1
ATOM 804 C CA . LEU A 1 112 ? -3.870 -9.860 19.464 1.00 9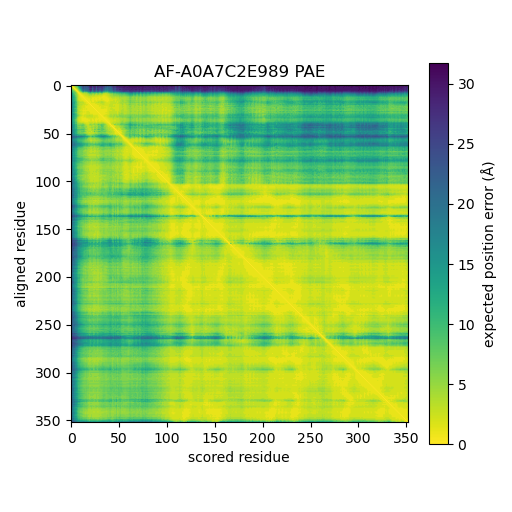4.50 112 LEU A CA 1
ATOM 805 C C . LEU A 1 112 ? -4.295 -11.041 20.345 1.00 94.50 112 LEU A C 1
ATOM 807 O O . LEU A 1 112 ? -3.550 -12.006 20.507 1.00 94.50 112 LEU A O 1
ATOM 811 N N . ARG A 1 113 ? -5.503 -10.964 20.905 1.00 94.06 113 ARG A N 1
ATOM 812 C CA . ARG A 1 113 ? -6.083 -12.017 21.745 1.00 94.06 113 ARG A CA 1
ATOM 813 C C . ARG A 1 113 ? -6.922 -12.979 20.910 1.00 94.06 113 ARG A C 1
ATOM 815 O O . ARG A 1 113 ? -7.451 -12.624 19.859 1.00 94.06 113 ARG A O 1
ATOM 822 N N . GLU A 1 114 ? -7.083 -14.202 21.403 1.00 92.12 114 GLU A N 1
ATOM 823 C CA . GLU A 1 114 ? -7.956 -15.189 20.768 1.00 92.12 114 GLU A CA 1
ATOM 824 C C . GLU A 1 114 ? -9.399 -14.662 20.659 1.00 92.12 114 GLU A C 1
ATOM 826 O O . GLU A 1 114 ? -9.943 -14.095 21.607 1.00 92.12 114 GLU A O 1
ATOM 831 N N . GLY A 1 115 ? -10.000 -14.809 19.475 1.00 93.31 115 GLY A N 1
ATOM 832 C CA . GLY A 1 115 ? -11.344 -14.305 19.168 1.00 93.31 115 GLY A CA 1
ATOM 833 C C . GLY A 1 115 ? -11.448 -12.787 18.956 1.00 93.31 115 GLY A C 1
ATOM 834 O O . GLY A 1 115 ? -12.522 -12.300 18.603 1.00 93.31 115 GLY A O 1
ATOM 835 N N . GLU A 1 116 ? -10.366 -12.027 19.140 1.00 96.50 116 GLU A N 1
ATOM 836 C CA . GLU A 1 116 ? -10.353 -10.580 18.930 1.00 96.50 116 GLU A CA 1
ATOM 837 C C . GLU A 1 116 ? -10.318 -10.228 17.436 1.00 96.50 116 GLU A C 1
ATOM 839 O O . GLU A 1 116 ? -9.578 -10.827 16.655 1.00 96.50 116 GLU A O 1
ATOM 844 N N . ARG A 1 117 ? -11.093 -9.210 17.041 1.00 98.12 117 ARG A N 1
ATOM 845 C CA . ARG A 1 117 ? -11.066 -8.638 15.690 1.00 98.12 117 ARG A CA 1
ATOM 846 C C . ARG A 1 117 ? -10.556 -7.211 15.710 1.00 98.12 117 ARG A C 1
ATOM 848 O O . ARG A 1 117 ? -11.062 -6.379 16.465 1.00 98.12 117 ARG A O 1
ATOM 855 N N . ARG A 1 118 ? -9.581 -6.922 14.852 1.00 98.25 118 ARG A N 1
ATOM 856 C CA . ARG A 1 118 ? -8.899 -5.627 14.815 1.00 98.25 118 ARG A CA 1
ATOM 857 C C . ARG A 1 118 ? -9.056 -4.918 13.476 1.00 98.25 118 ARG A C 1
ATOM 859 O O . ARG A 1 118 ? -9.194 -5.585 12.448 1.00 98.25 118 ARG A O 1
ATOM 866 N N . PRO A 1 119 ? -9.045 -3.573 13.484 1.00 98.69 119 PRO A N 1
ATOM 867 C CA . PRO A 1 119 ? -8.993 -2.806 12.253 1.00 98.69 119 PRO A CA 1
ATOM 868 C C . PRO A 1 119 ? -7.696 -3.087 11.493 1.00 98.69 119 PRO A C 1
ATOM 870 O O . PRO A 1 119 ? -6.665 -3.425 12.086 1.00 98.69 119 PRO A O 1
ATOM 873 N N . VAL A 1 120 ? -7.770 -2.921 10.176 1.00 98.81 120 VAL A N 1
ATOM 874 C CA . VAL A 1 120 ? -6.656 -3.144 9.256 1.00 98.81 120 VAL A CA 1
ATOM 875 C C . VAL A 1 120 ? -6.185 -1.817 8.683 1.00 98.81 120 VAL A C 1
ATOM 877 O O . VAL A 1 120 ? -7.008 -0.963 8.358 1.00 98.81 120 VAL A O 1
ATOM 880 N N . VAL A 1 121 ? -4.878 -1.664 8.489 1.00 98.88 121 VAL A N 1
ATOM 881 C CA . VAL A 1 121 ? -4.317 -0.611 7.637 1.00 98.88 121 VAL A CA 1
ATOM 882 C C . VAL A 1 121 ? -3.570 -1.260 6.480 1.00 98.88 121 VAL A C 1
ATOM 884 O O . VAL A 1 121 ? -2.623 -2.018 6.687 1.00 98.88 121 VAL A O 1
ATOM 887 N N . VAL A 1 122 ? -4.011 -0.983 5.254 1.00 98.88 122 VAL A N 1
ATOM 888 C CA . VAL A 1 122 ? -3.269 -1.341 4.045 1.00 98.88 122 VAL A CA 1
ATOM 889 C C . VAL A 1 122 ? -2.247 -0.243 3.779 1.00 98.88 122 VAL A C 1
ATOM 891 O O . VAL A 1 122 ? -2.624 0.896 3.500 1.00 98.88 122 VAL A O 1
ATOM 894 N N . CYS A 1 123 ? -0.966 -0.585 3.880 1.00 98.69 123 CYS A N 1
ATOM 895 C CA . CYS A 1 123 ? 0.147 0.344 3.737 1.00 98.69 123 CYS A CA 1
ATOM 896 C C . CYS A 1 123 ? 0.807 0.173 2.367 1.00 98.69 123 CYS A C 1
ATOM 898 O O . CYS A 1 123 ? 1.333 -0.896 2.067 1.00 98.69 123 CYS A O 1
ATOM 900 N N . GLN A 1 124 ? 0.807 1.218 1.541 1.00 98.19 124 GLN A N 1
ATOM 901 C CA . GLN A 1 124 ? 1.325 1.148 0.178 1.00 98.19 124 GLN A CA 1
ATOM 902 C C . GLN A 1 124 ? 2.623 1.939 0.018 1.00 98.19 124 GLN A C 1
ATOM 904 O O . GLN A 1 124 ? 2.686 3.144 0.264 1.00 98.19 124 GLN A O 1
ATOM 909 N N . HIS A 1 125 ? 3.659 1.240 -0.437 1.00 96.62 125 HIS A N 1
ATOM 910 C CA . HIS A 1 125 ? 4.936 1.837 -0.814 1.00 96.62 125 HIS A CA 1
ATOM 911 C C . HIS A 1 125 ? 4.837 2.631 -2.131 1.00 96.62 125 HIS A C 1
ATOM 913 O O . HIS A 1 125 ? 3.844 2.561 -2.839 1.00 96.62 125 HIS A O 1
ATOM 919 N N . GLY A 1 126 ? 5.868 3.394 -2.475 1.00 93.81 126 GLY A N 1
ATOM 920 C CA . GLY A 1 126 ? 5.999 4.138 -3.728 1.00 93.81 126 GLY A CA 1
ATOM 921 C C . GLY A 1 126 ? 6.697 3.348 -4.841 1.00 93.81 126 GLY A C 1
ATOM 922 O O . GLY A 1 126 ? 6.965 2.149 -4.699 1.00 93.81 126 GLY A O 1
ATOM 923 N N . ARG A 1 127 ? 7.031 4.034 -5.947 1.00 90.50 127 ARG A N 1
ATOM 924 C CA . ARG A 1 127 ? 7.684 3.458 -7.137 1.00 90.50 127 ARG A CA 1
ATOM 925 C C . ARG A 1 127 ? 8.969 2.723 -6.754 1.00 90.50 127 ARG A C 1
ATOM 927 O O . ARG A 1 127 ? 9.747 3.219 -5.944 1.00 90.50 127 ARG A O 1
ATOM 934 N N . ARG A 1 128 ? 9.185 1.528 -7.320 1.00 86.94 128 ARG A N 1
ATOM 935 C CA . ARG A 1 128 ? 10.269 0.584 -6.952 1.00 86.94 128 ARG A CA 1
ATOM 936 C C . ARG A 1 128 ? 10.271 0.069 -5.505 1.00 86.94 128 ARG A C 1
ATOM 938 O O . ARG A 1 128 ? 11.131 -0.744 -5.171 1.00 86.94 128 ARG A O 1
ATOM 945 N N . GLY A 1 129 ? 9.332 0.496 -4.665 1.00 89.69 129 GLY A N 1
ATOM 946 C CA . GLY A 1 129 ? 9.240 0.047 -3.284 1.00 89.69 129 GLY A CA 1
ATOM 947 C C . GLY A 1 129 ? 8.967 -1.453 -3.163 1.00 89.69 129 GLY A C 1
ATOM 948 O O . GLY A 1 129 ? 8.534 -2.122 -4.105 1.00 89.69 129 GLY A O 1
ATOM 949 N N . LEU A 1 130 ? 9.245 -1.967 -1.972 1.00 91.62 130 LEU A N 1
ATOM 950 C CA . LEU A 1 130 ? 8.991 -3.334 -1.549 1.00 91.62 130 LEU A CA 1
ATOM 951 C C . LEU A 1 130 ? 8.312 -3.289 -0.180 1.00 91.62 130 LEU A C 1
ATOM 953 O O . LEU A 1 130 ? 8.570 -2.345 0.573 1.00 91.62 130 LEU A O 1
ATOM 957 N N . PRO A 1 131 ? 7.530 -4.319 0.192 1.00 94.38 131 PRO A N 1
ATOM 958 C CA . PRO A 1 131 ? 6.955 -4.407 1.527 1.00 94.38 131 PRO A CA 1
ATOM 959 C C . PRO A 1 131 ? 7.974 -4.201 2.652 1.00 94.38 131 PRO A C 1
ATOM 961 O O . PRO A 1 131 ? 7.696 -3.475 3.603 1.00 94.38 131 PRO A O 1
ATOM 964 N N . ARG A 1 132 ? 9.188 -4.748 2.500 1.00 92.44 132 ARG A N 1
ATOM 965 C CA . ARG A 1 132 ? 10.264 -4.637 3.496 1.00 92.44 132 ARG A CA 1
ATOM 966 C C . ARG A 1 132 ? 10.631 -3.194 3.867 1.00 92.44 132 ARG A C 1
ATOM 968 O O . ARG A 1 132 ? 10.854 -2.920 5.040 1.00 92.44 132 ARG A O 1
ATOM 975 N N . HIS A 1 133 ? 10.599 -2.254 2.913 1.00 94.12 133 HIS A N 1
ATOM 976 C CA . HIS A 1 133 ? 10.982 -0.853 3.158 1.00 94.12 133 HIS A CA 1
ATOM 977 C C . HIS A 1 133 ? 10.049 -0.164 4.164 1.00 94.12 133 HIS A C 1
ATOM 979 O O . HIS A 1 133 ? 10.413 0.818 4.803 1.00 94.12 133 HIS A O 1
ATOM 985 N N . LEU A 1 134 ? 8.828 -0.682 4.324 1.00 96.75 134 LEU A N 1
ATOM 986 C CA . LEU A 1 134 ? 7.836 -0.145 5.251 1.00 96.75 134 LEU A CA 1
ATOM 987 C C . LEU A 1 134 ? 7.938 -0.787 6.640 1.00 96.75 134 LEU A C 1
ATOM 989 O O . LEU A 1 134 ? 7.277 -0.324 7.572 1.00 96.75 134 LEU A O 1
ATOM 993 N N . ILE A 1 135 ? 8.743 -1.844 6.776 1.00 96.06 135 ILE A N 1
ATOM 994 C CA . ILE A 1 135 ? 8.785 -2.736 7.937 1.00 96.06 135 ILE A CA 1
ATOM 995 C C . ILE A 1 135 ? 10.136 -2.639 8.658 1.00 96.06 135 ILE A C 1
ATOM 997 O O . ILE A 1 135 ? 10.153 -2.447 9.870 1.00 96.06 135 ILE A O 1
ATOM 1001 N N . GLU A 1 136 ? 11.253 -2.757 7.935 1.00 89.19 136 GLU A N 1
ATOM 1002 C CA . GLU A 1 136 ? 12.586 -2.985 8.526 1.00 89.19 136 GLU A CA 1
ATOM 1003 C C . GLU A 1 136 ? 13.226 -1.720 9.125 1.00 89.19 136 GLU A C 1
ATOM 1005 O O . GLU A 1 136 ? 14.035 -1.818 10.045 1.00 89.19 136 GLU A O 1
ATOM 1010 N N . GLY A 1 137 ? 12.804 -0.527 8.690 1.00 81.81 137 GLY A N 1
ATOM 1011 C CA . GLY A 1 137 ? 13.243 0.754 9.269 1.00 81.81 137 GLY A CA 1
ATOM 1012 C C . GLY A 1 137 ? 14.579 1.277 8.758 1.00 81.81 137 GLY A C 1
ATOM 1013 O O . GLY A 1 137 ? 15.112 2.231 9.317 1.00 81.81 137 GLY A O 1
ATOM 1014 N N . ASP A 1 138 ? 15.090 0.688 7.685 1.00 84.81 138 ASP A N 1
ATOM 1015 C CA . ASP A 1 138 ? 16.276 1.121 6.952 1.00 84.81 138 ASP A CA 1
ATOM 1016 C C . ASP A 1 138 ? 15.974 2.192 5.884 1.00 84.81 138 ASP A C 1
ATOM 1018 O O . ASP A 1 138 ? 16.889 2.875 5.422 1.00 84.81 138 ASP A O 1
ATOM 1022 N N . ASP A 1 139 ? 14.702 2.384 5.517 1.00 90.88 139 ASP A N 1
ATOM 1023 C CA . ASP A 1 139 ? 14.270 3.394 4.548 1.00 90.88 139 ASP A CA 1
ATOM 1024 C C . ASP A 1 139 ? 13.746 4.682 5.237 1.00 90.88 139 ASP A C 1
ATOM 1026 O O . ASP A 1 139 ? 12.652 4.685 5.825 1.00 90.88 139 ASP A O 1
ATOM 1030 N N . PRO A 1 140 ? 14.479 5.813 5.141 1.00 91.94 140 PRO A N 1
ATOM 1031 C CA . PRO A 1 140 ? 14.103 7.078 5.778 1.00 91.94 140 PRO A CA 1
ATOM 1032 C C . PRO A 1 140 ? 12.886 7.757 5.128 1.00 91.94 140 PRO A C 1
ATOM 1034 O O . PRO A 1 140 ? 12.346 8.720 5.679 1.00 91.94 140 PRO A O 1
ATOM 1037 N N . ALA A 1 141 ? 12.437 7.304 3.954 1.00 94.69 141 ALA A N 1
ATOM 1038 C CA . ALA A 1 141 ? 11.192 7.787 3.367 1.00 94.69 141 ALA A CA 1
ATOM 1039 C C . ALA A 1 141 ? 9.969 7.198 4.085 1.00 94.69 141 ALA A C 1
ATOM 1041 O O . ALA A 1 141 ? 8.933 7.849 4.150 1.00 94.69 141 ALA A O 1
ATOM 1042 N N . TYR A 1 142 ? 10.064 5.993 4.649 1.00 96.88 142 TYR A N 1
ATOM 1043 C CA . TYR A 1 142 ? 8.910 5.321 5.254 1.00 96.88 142 TYR A CA 1
ATOM 1044 C C . TYR A 1 142 ? 8.942 5.287 6.774 1.00 96.88 142 TYR A C 1
ATOM 1046 O O . TYR A 1 142 ? 7.882 5.106 7.371 1.00 96.88 142 TYR A O 1
ATOM 1054 N N . ASN A 1 143 ? 10.111 5.443 7.407 1.00 95.25 143 ASN A N 1
ATOM 1055 C CA . ASN A 1 143 ? 10.243 5.458 8.869 1.00 95.25 143 ASN A CA 1
ATOM 1056 C C . ASN A 1 143 ? 9.475 4.296 9.518 1.00 95.25 143 ASN A C 1
ATOM 1058 O O . ASN A 1 143 ? 8.634 4.534 10.392 1.00 95.25 143 ASN A O 1
ATOM 1062 N N . ASN A 1 144 ? 9.675 3.083 8.968 1.00 96.38 144 ASN A N 1
ATOM 1063 C CA . ASN A 1 144 ? 9.008 1.824 9.328 1.00 96.38 144 ASN A CA 1
ATOM 1064 C C . ASN A 1 144 ? 7.527 1.945 9.726 1.00 96.38 144 ASN A C 1
ATOM 1066 O O . ASN A 1 144 ? 7.067 1.286 10.665 1.00 96.38 144 ASN A O 1
ATOM 1070 N N . PHE A 1 145 ? 6.761 2.797 9.039 1.00 97.94 145 PHE A N 1
ATOM 1071 C CA . PHE A 1 145 ? 5.423 3.148 9.507 1.00 97.94 145 PHE A CA 1
ATOM 1072 C C . PHE A 1 145 ? 4.464 1.950 9.569 1.00 97.94 145 PHE A C 1
ATOM 1074 O O . PHE A 1 145 ? 3.592 1.928 10.436 1.00 97.94 145 PHE A O 1
ATOM 1081 N N . ALA A 1 146 ? 4.638 0.928 8.720 1.00 98.38 146 ALA A N 1
ATOM 1082 C CA . ALA A 1 146 ? 3.819 -0.282 8.779 1.00 98.38 146 ALA A CA 1
ATOM 1083 C C . ALA A 1 146 ? 4.094 -1.089 10.058 1.00 98.38 146 ALA A C 1
ATOM 1085 O O . ALA A 1 146 ? 3.150 -1.492 10.738 1.00 98.38 146 ALA A O 1
ATOM 1086 N N . ALA A 1 147 ? 5.364 -1.262 10.439 1.00 97.62 147 ALA A N 1
ATOM 1087 C CA . ALA A 1 147 ? 5.719 -1.911 11.703 1.00 97.62 147 ALA A CA 1
ATOM 1088 C C . ALA A 1 147 ? 5.229 -1.094 12.910 1.00 97.62 147 ALA A C 1
ATOM 1090 O O . ALA A 1 147 ? 4.585 -1.637 13.805 1.00 97.62 147 ALA A O 1
ATOM 1091 N N . ARG A 1 148 ? 5.418 0.232 12.887 1.00 97.88 148 ARG A N 1
ATOM 1092 C CA . ARG A 1 148 ? 4.943 1.140 13.947 1.00 97.88 148 ARG A CA 1
ATOM 1093 C C . ARG A 1 148 ? 3.423 1.103 14.127 1.00 97.88 148 ARG A C 1
ATOM 1095 O O . ARG A 1 148 ? 2.952 1.278 15.251 1.00 97.88 148 ARG A O 1
ATOM 1102 N N . LEU A 1 149 ? 2.653 0.903 13.055 1.00 98.50 149 LEU A N 1
ATOM 1103 C CA . LEU A 1 149 ? 1.199 0.710 13.120 1.00 98.50 149 LEU A CA 1
ATOM 1104 C C . LEU A 1 149 ? 0.824 -0.665 13.685 1.00 98.50 149 LEU A C 1
ATOM 1106 O O . LEU A 1 149 ? -0.107 -0.758 14.487 1.00 98.50 149 LEU A O 1
ATOM 1110 N N . ALA A 1 150 ? 1.566 -1.719 13.340 1.00 98.12 150 ALA A N 1
ATOM 1111 C CA . ALA A 1 150 ? 1.368 -3.036 13.941 1.00 98.12 150 ALA A CA 1
ATOM 1112 C C . ALA A 1 150 ? 1.645 -3.019 15.457 1.00 98.12 150 ALA A C 1
ATOM 1114 O O . ALA A 1 150 ? 0.854 -3.555 16.236 1.00 98.12 150 ALA A O 1
ATOM 1115 N N . ASP A 1 151 ? 2.692 -2.312 15.895 1.00 97.31 151 ASP A N 1
ATOM 1116 C CA . ASP A 1 151 ? 2.996 -2.092 17.317 1.00 97.31 151 ASP A CA 1
ATOM 1117 C C . ASP A 1 151 ? 1.898 -1.295 18.042 1.00 97.31 151 ASP A C 1
ATOM 1119 O O . ASP A 1 151 ? 1.667 -1.488 19.235 1.00 97.31 151 ASP A O 1
ATOM 1123 N N . ARG A 1 152 ? 1.158 -0.450 17.312 1.00 97.75 152 ARG A N 1
ATOM 1124 C CA . ARG A 1 152 ? -0.029 0.283 17.800 1.00 97.75 152 ARG A CA 1
ATOM 1125 C C . ARG A 1 152 ? -1.294 -0.572 17.843 1.00 97.75 152 ARG A C 1
ATOM 1127 O O . ARG A 1 152 ? -2.351 -0.107 18.263 1.00 97.75 152 ARG A O 1
ATOM 1134 N N . GLY A 1 153 ? -1.201 -1.834 17.439 1.00 97.75 153 GLY A N 1
ATOM 1135 C CA . GLY A 1 153 ? -2.282 -2.801 17.533 1.00 97.75 153 GLY A CA 1
ATOM 1136 C C . GLY A 1 153 ? -3.144 -2.928 16.281 1.00 97.75 153 GLY A C 1
ATOM 1137 O O . GLY A 1 153 ? -4.099 -3.694 16.331 1.00 97.75 153 GLY A O 1
ATOM 1138 N N . PHE A 1 154 ? -2.817 -2.273 15.167 1.00 98.69 154 PHE A N 1
ATOM 1139 C CA . PHE A 1 154 ? -3.501 -2.518 13.894 1.00 98.69 154 PHE A CA 1
ATOM 1140 C C . PHE A 1 154 ? -3.014 -3.814 13.248 1.00 98.69 154 PHE A C 1
ATOM 1142 O O . PHE A 1 154 ? -1.822 -4.101 13.254 1.00 98.69 154 PHE A O 1
ATOM 1149 N N . VAL A 1 155 ? -3.906 -4.572 12.613 1.00 98.69 155 VAL A N 1
ATOM 1150 C CA . VAL A 1 155 ? -3.445 -5.529 11.597 1.00 98.69 155 VAL A CA 1
ATOM 1151 C C . VAL A 1 155 ? -2.947 -4.708 10.413 1.00 98.69 155 VAL A C 1
ATOM 1153 O O . VAL A 1 155 ? -3.636 -3.797 9.962 1.00 98.69 155 VAL A O 1
ATOM 1156 N N . VAL A 1 156 ? -1.748 -4.982 9.915 1.00 98.81 156 VAL A N 1
ATOM 1157 C CA . VAL A 1 156 ? -1.173 -4.198 8.817 1.00 98.81 156 VAL A CA 1
ATOM 1158 C C . VAL A 1 156 ? -0.901 -5.105 7.639 1.00 98.81 156 VAL A C 1
ATOM 1160 O O . VAL A 1 156 ? -0.309 -6.168 7.792 1.00 98.81 156 VAL A O 1
ATOM 1163 N N . PHE A 1 157 ? -1.337 -4.687 6.457 1.00 98.62 157 PHE A N 1
ATOM 1164 C CA . PHE A 1 157 ? -1.071 -5.409 5.224 1.00 98.62 157 PHE A CA 1
ATOM 1165 C C . PHE A 1 157 ? -0.301 -4.530 4.246 1.00 98.62 157 PHE A C 1
ATOM 1167 O O . PHE A 1 157 ? -0.696 -3.400 3.976 1.00 98.62 157 PHE A O 1
ATOM 1174 N N . VAL A 1 158 ? 0.796 -5.055 3.712 1.00 98.19 158 VAL A N 1
ATOM 1175 C CA . VAL A 1 158 ? 1.713 -4.345 2.821 1.00 98.19 158 VAL A CA 1
ATOM 1176 C C . VAL A 1 158 ? 1.798 -5.115 1.499 1.00 98.19 158 VAL A C 1
ATOM 1178 O O . VAL A 1 158 ? 2.601 -6.045 1.380 1.00 98.19 158 VAL A O 1
ATOM 1181 N N . PRO A 1 159 ? 0.946 -4.804 0.507 1.00 96.25 159 PRO A N 1
ATOM 1182 C CA . PRO A 1 159 ? 0.961 -5.499 -0.775 1.00 96.25 159 PRO A CA 1
ATOM 1183 C C . PRO A 1 159 ? 2.193 -5.131 -1.608 1.00 96.25 159 PRO A C 1
ATOM 1185 O O . PRO A 1 159 ? 2.675 -3.996 -1.570 1.00 96.25 159 PRO A O 1
ATOM 1188 N N . HIS A 1 160 ? 2.646 -6.069 -2.443 1.00 93.00 160 HIS A N 1
ATOM 1189 C CA . HIS A 1 160 ? 3.410 -5.703 -3.634 1.00 93.00 160 HIS A CA 1
ATOM 1190 C C . HIS A 1 160 ? 2.511 -4.986 -4.640 1.00 93.00 160 HIS A C 1
ATOM 1192 O O . HIS A 1 160 ? 1.293 -5.165 -4.656 1.00 93.00 160 HIS A O 1
ATOM 1198 N N . ASN A 1 161 ? 3.121 -4.213 -5.531 1.00 90.06 161 ASN A N 1
ATOM 1199 C CA . ASN A 1 161 ? 2.394 -3.450 -6.535 1.00 90.06 161 ASN A CA 1
ATOM 1200 C C . ASN A 1 161 ? 3.145 -3.448 -7.879 1.00 90.06 161 ASN A C 1
ATOM 1202 O O . ASN A 1 161 ? 4.310 -3.852 -7.959 1.00 90.06 161 ASN A O 1
ATOM 1206 N N . LEU A 1 162 ? 2.463 -3.011 -8.936 1.00 86.81 162 LEU A N 1
ATOM 1207 C CA . LEU A 1 162 ? 2.863 -3.188 -10.330 1.00 86.81 162 LEU A CA 1
ATOM 1208 C C . LEU A 1 162 ? 3.888 -2.167 -10.835 1.00 86.81 162 LEU A C 1
ATOM 1210 O O . LEU A 1 162 ? 4.503 -2.421 -11.859 1.00 86.81 162 LEU A O 1
ATOM 1214 N N . TYR A 1 163 ? 4.157 -1.066 -10.129 1.00 85.56 163 TYR A N 1
ATOM 1215 C CA . TYR A 1 163 ? 5.126 -0.031 -10.546 1.00 85.56 163 TYR A CA 1
ATOM 1216 C C . TYR A 1 163 ? 6.607 -0.411 -10.288 1.00 85.56 163 TYR A C 1
ATOM 1218 O O . TYR A 1 163 ? 7.404 0.363 -9.740 1.00 85.56 163 TYR A O 1
ATOM 1226 N N . ARG A 1 164 ? 6.998 -1.638 -10.664 1.00 81.69 164 ARG A N 1
ATOM 1227 C CA . ARG A 1 164 ? 8.363 -2.187 -10.547 1.00 81.69 164 ARG A CA 1
ATOM 1228 C C . ARG A 1 164 ? 8.888 -2.677 -11.896 1.00 81.69 164 ARG A C 1
ATOM 1230 O O . ARG A 1 164 ? 8.122 -3.010 -12.792 1.00 81.69 164 ARG A O 1
ATOM 1237 N N . GLY A 1 165 ? 10.214 -2.735 -12.022 1.00 78.19 165 GLY A N 1
ATOM 1238 C CA . GLY A 1 165 ? 10.874 -3.163 -13.259 1.00 78.19 165 GLY A CA 1
ATOM 1239 C C . GLY A 1 165 ? 10.869 -2.107 -14.366 1.00 78.19 165 GLY A C 1
ATOM 1240 O O . GLY A 1 165 ? 11.066 -2.477 -15.515 1.00 78.19 165 GLY A O 1
ATOM 1241 N N . GLU A 1 166 ? 10.636 -0.832 -14.011 1.00 80.31 166 GLU A N 1
ATOM 1242 C CA . GLU A 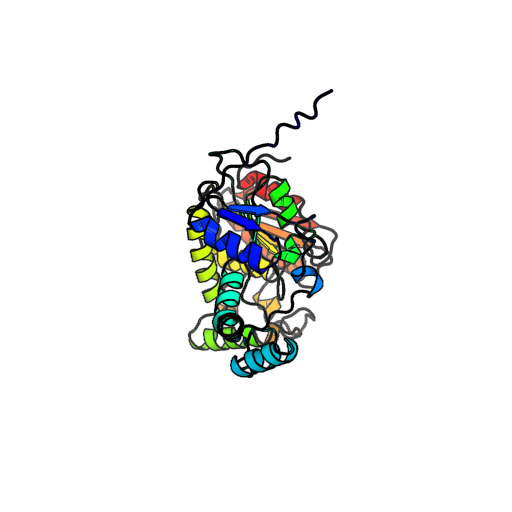1 166 ? 10.667 0.350 -14.892 1.00 80.31 166 GLU A CA 1
ATOM 1243 C C . GLU A 1 166 ? 9.938 0.117 -16.219 1.00 80.31 166 GLU A C 1
ATOM 1245 O O . GLU A 1 166 ? 8.712 0.217 -16.278 1.00 80.31 166 GLU A O 1
ATOM 1250 N N . ASP A 1 167 ? 10.666 -0.270 -17.261 1.00 81.38 167 ASP A N 1
ATOM 1251 C CA . ASP A 1 167 ? 10.115 -0.560 -18.578 1.00 81.38 167 ASP A CA 1
ATOM 1252 C C . ASP A 1 167 ? 8.954 -1.556 -18.499 1.00 81.38 167 ASP A C 1
ATOM 1254 O O . ASP A 1 167 ? 7.918 -1.333 -19.124 1.00 81.38 167 ASP A O 1
ATOM 1258 N N . ARG A 1 168 ? 9.054 -2.604 -17.670 1.00 80.00 168 ARG A N 1
ATOM 1259 C CA . ARG A 1 168 ? 8.030 -3.660 -17.579 1.00 80.00 168 ARG A CA 1
ATOM 1260 C C . ARG A 1 168 ? 6.639 -3.105 -17.281 1.00 80.00 168 ARG A C 1
ATOM 1262 O O . ARG A 1 168 ? 5.672 -3.467 -17.954 1.00 80.00 168 ARG A O 1
ATOM 1269 N N . TYR A 1 169 ? 6.530 -2.208 -16.304 1.00 83.19 169 TYR A N 1
ATOM 1270 C CA . TYR A 1 169 ? 5.236 -1.638 -15.945 1.00 83.19 169 TYR A CA 1
ATOM 1271 C C . TYR A 1 169 ? 4.791 -0.559 -16.947 1.00 83.19 169 TYR A C 1
ATOM 1273 O O . TYR A 1 169 ? 3.593 -0.399 -17.167 1.00 83.19 169 TYR A O 1
ATOM 1281 N N . ARG A 1 170 ? 5.718 0.142 -17.617 1.00 84.81 170 ARG A N 1
ATOM 1282 C CA . ARG A 1 170 ? 5.376 1.090 -18.696 1.00 84.81 170 ARG A CA 1
ATOM 1283 C C . ARG A 1 170 ? 4.807 0.381 -19.916 1.00 84.81 170 ARG A C 1
ATOM 1285 O O . ARG A 1 170 ? 3.848 0.856 -20.514 1.00 84.81 170 ARG A O 1
ATOM 1292 N N . TRP A 1 171 ? 5.356 -0.779 -20.276 1.00 86.31 171 TRP A N 1
ATOM 1293 C CA . TRP A 1 171 ? 4.791 -1.631 -21.323 1.00 86.31 171 TRP A CA 1
ATOM 1294 C C . TRP A 1 171 ? 3.378 -2.085 -20.967 1.00 86.31 171 TRP A C 1
ATOM 1296 O O . TRP A 1 171 ? 2.501 -2.075 -21.832 1.00 86.31 171 TRP A O 1
ATOM 1306 N N . LEU A 1 172 ? 3.145 -2.453 -19.704 1.00 86.12 172 LEU A N 1
ATOM 1307 C CA . LEU A 1 172 ? 1.810 -2.788 -19.220 1.00 86.12 172 LEU A CA 1
ATOM 1308 C C . LEU A 1 172 ? 0.852 -1.596 -19.350 1.00 86.12 172 LEU A C 1
ATOM 1310 O O . LEU A 1 172 ? -0.239 -1.765 -19.886 1.00 86.12 172 LEU A O 1
ATOM 1314 N N . ASP A 1 173 ? 1.269 -0.403 -18.926 1.00 87.81 173 ASP A N 1
ATOM 1315 C CA . ASP A 1 173 ? 0.454 0.813 -19.004 1.00 87.81 173 ASP A CA 1
ATOM 1316 C C . ASP A 1 173 ? 0.138 1.206 -20.461 1.00 87.81 173 ASP A C 1
ATOM 1318 O O . ASP A 1 173 ? -1.017 1.424 -20.819 1.00 87.81 173 ASP A O 1
ATOM 1322 N N . ARG A 1 174 ? 1.126 1.143 -21.365 1.00 87.69 174 ARG A N 1
ATOM 1323 C CA . ARG A 1 174 ? 0.922 1.342 -22.814 1.00 87.69 174 ARG A CA 1
ATOM 1324 C C . ARG A 1 174 ? -0.076 0.350 -23.409 1.00 87.69 174 ARG A C 1
ATOM 1326 O O . ARG A 1 174 ? -0.941 0.740 -24.194 1.00 87.69 174 ARG A O 1
ATOM 1333 N N . LYS A 1 175 ? 0.033 -0.933 -23.048 1.00 90.06 175 LYS A N 1
ATOM 1334 C CA . LYS A 1 175 ? -0.919 -1.967 -23.481 1.00 90.06 175 LYS A CA 1
ATOM 1335 C C . LYS A 1 175 ? -2.315 -1.687 -22.919 1.00 90.06 175 LYS A C 1
ATOM 1337 O O . LYS A 1 175 ? -3.286 -1.788 -23.665 1.00 90.06 175 LYS A O 1
ATOM 1342 N N . ALA A 1 176 ? -2.423 -1.276 -21.658 1.00 91.44 176 ALA A N 1
ATOM 1343 C CA . ALA A 1 176 ? -3.690 -0.906 -21.027 1.00 91.44 176 ALA A CA 1
ATOM 1344 C C . ALA A 1 176 ? -4.365 0.274 -21.744 1.00 91.44 176 ALA A C 1
ATOM 1346 O O . ALA A 1 176 ? -5.555 0.208 -22.057 1.00 91.44 176 ALA A O 1
ATOM 1347 N N . ASN A 1 177 ? -3.592 1.298 -22.110 1.00 91.00 177 ASN A N 1
ATOM 1348 C CA . ASN A 1 177 ? -4.102 2.471 -22.818 1.00 91.00 177 ASN A CA 1
ATOM 1349 C C . ASN A 1 177 ? -4.769 2.103 -24.157 1.00 91.00 177 ASN A C 1
ATOM 1351 O O . ASN A 1 177 ? -5.763 2.722 -24.537 1.00 91.00 177 ASN A O 1
ATOM 1355 N N . SER A 1 178 ? -4.300 1.052 -24.848 1.00 91.12 178 SER A N 1
ATOM 1356 C CA . SER A 1 178 ? -4.922 0.572 -26.100 1.00 91.12 178 SER A CA 1
ATOM 1357 C C . SER A 1 178 ? -6.361 0.065 -25.927 1.00 91.12 178 SER A C 1
ATOM 1359 O O . SER A 1 178 ? -7.139 0.065 -26.881 1.00 91.12 178 SER A O 1
ATOM 1361 N N . VAL A 1 179 ? -6.736 -0.308 -24.701 1.00 93.50 179 VAL A N 1
ATOM 1362 C CA . VAL A 1 179 ? -8.085 -0.747 -24.320 1.00 93.50 179 VAL A CA 1
ATOM 1363 C C . VAL A 1 179 ? -8.772 0.246 -23.375 1.00 93.50 179 VAL A C 1
ATOM 1365 O O . VAL A 1 179 ? -9.725 -0.118 -22.691 1.00 93.50 179 VAL A O 1
ATOM 1368 N N . LYS A 1 180 ? -8.322 1.511 -23.362 1.00 91.75 180 LYS A N 1
ATOM 1369 C CA . LYS A 1 180 ? -8.852 2.597 -22.514 1.00 91.75 180 LYS A CA 1
ATOM 1370 C C . LYS A 1 180 ? -8.736 2.330 -21.005 1.00 91.75 180 LYS A C 1
ATOM 1372 O O . LYS A 1 180 ? -9.539 2.832 -20.222 1.00 91.75 180 LYS A O 1
ATOM 1377 N N . ALA A 1 181 ? -7.762 1.520 -20.604 1.00 91.31 181 ALA A N 1
ATOM 1378 C CA . ALA A 1 181 ? -7.431 1.227 -19.213 1.00 91.31 181 ALA A CA 1
ATOM 1379 C C . ALA A 1 181 ? -6.104 1.896 -18.827 1.00 91.31 181 ALA A C 1
ATOM 1381 O O . ALA A 1 181 ? -5.386 2.388 -19.688 1.00 91.31 181 ALA A O 1
ATOM 1382 N N . SER A 1 182 ? -5.759 1.873 -17.541 1.00 89.44 182 SER A N 1
ATOM 1383 C CA . SER A 1 182 ? -4.430 2.257 -17.044 1.00 89.44 182 SER A CA 1
ATOM 1384 C C . SER A 1 182 ? -3.871 1.172 -16.130 1.00 89.44 182 SER A C 1
ATOM 1386 O O . SER A 1 182 ? -4.587 0.239 -15.751 1.00 89.44 182 SER A O 1
ATOM 1388 N N . MET A 1 183 ? -2.613 1.301 -15.705 1.00 89.44 183 MET A N 1
ATOM 1389 C CA . MET A 1 183 ? -2.037 0.428 -14.677 1.00 89.44 183 MET A CA 1
ATOM 1390 C C . MET A 1 183 ? -2.935 0.323 -13.426 1.00 89.44 183 MET A C 1
ATOM 1392 O O . MET A 1 183 ? -3.083 -0.761 -12.856 1.00 89.44 183 MET A O 1
ATOM 1396 N N . PHE A 1 184 ? -3.608 1.413 -13.033 1.00 91.62 184 PHE A N 1
ATOM 1397 C CA . PHE A 1 184 ? -4.515 1.411 -11.883 1.00 91.62 184 PHE A CA 1
ATOM 1398 C C . PHE A 1 184 ? -5.766 0.553 -12.085 1.00 91.62 184 PHE A C 1
ATOM 1400 O O . PHE A 1 184 ? -6.301 0.065 -11.097 1.00 91.62 184 PHE A O 1
ATOM 1407 N N . SER A 1 185 ? -6.198 0.275 -13.319 1.00 92.19 185 SER A N 1
ATOM 1408 C CA . SER A 1 185 ? -7.288 -0.677 -13.576 1.00 92.19 185 SER A CA 1
ATOM 1409 C C . SER A 1 185 ? -6.952 -2.078 -13.048 1.00 92.19 185 SER A C 1
ATOM 1411 O O . SER A 1 185 ? -7.810 -2.746 -12.471 1.00 92.19 185 SER A O 1
ATOM 1413 N N . PHE A 1 186 ? -5.690 -2.503 -13.171 1.00 92.25 186 PHE A N 1
ATOM 1414 C CA . PHE A 1 186 ? -5.221 -3.776 -12.619 1.00 92.25 186 PHE A CA 1
ATOM 1415 C C . PHE A 1 186 ? -5.011 -3.702 -11.103 1.00 92.25 186 PHE A C 1
ATOM 1417 O O . PHE A 1 186 ? -5.378 -4.634 -10.390 1.00 92.25 186 PHE A O 1
ATOM 1424 N N . ILE A 1 187 ? -4.479 -2.583 -10.598 1.00 94.44 187 ILE A N 1
ATOM 1425 C CA . ILE A 1 187 ? -4.274 -2.370 -9.154 1.00 94.44 187 ILE A CA 1
ATOM 1426 C C . ILE A 1 187 ? -5.624 -2.365 -8.416 1.00 94.44 187 ILE A C 1
ATOM 1428 O O . ILE A 1 187 ? -5.746 -2.965 -7.353 1.00 94.44 187 ILE A O 1
ATOM 1432 N N . ILE A 1 188 ? -6.680 -1.777 -8.984 1.00 96.56 188 ILE A N 1
ATOM 1433 C CA . ILE A 1 188 ? -8.032 -1.828 -8.405 1.00 96.56 188 ILE A CA 1
ATOM 1434 C C . ILE A 1 188 ? -8.510 -3.280 -8.279 1.00 96.56 188 ILE A C 1
ATOM 1436 O O . ILE A 1 188 ? -8.976 -3.677 -7.211 1.00 96.56 188 ILE A O 1
ATOM 1440 N N . ALA A 1 189 ? -8.356 -4.095 -9.328 1.00 95.56 189 ALA A N 1
ATOM 1441 C CA . ALA A 1 189 ? -8.737 -5.508 -9.290 1.00 95.56 189 ALA A CA 1
ATOM 1442 C C . ALA A 1 189 ? -7.920 -6.300 -8.251 1.00 95.56 189 ALA A C 1
ATOM 1444 O O . ALA A 1 189 ? -8.479 -7.109 -7.504 1.00 95.56 189 ALA A O 1
ATOM 1445 N N . GLN A 1 190 ? -6.616 -6.020 -8.153 1.00 94.94 190 GLN A N 1
ATOM 1446 C CA . GLN A 1 190 ? -5.745 -6.573 -7.118 1.00 94.94 190 GLN A CA 1
ATOM 1447 C C . GLN A 1 190 ? -6.290 -6.231 -5.725 1.00 94.94 190 GLN A C 1
ATOM 1449 O O . GLN A 1 190 ? -6.549 -7.127 -4.925 1.00 94.94 190 GLN A O 1
ATOM 1454 N N . HIS A 1 191 ? -6.541 -4.952 -5.444 1.00 97.75 191 HIS A N 1
ATOM 1455 C CA . HIS A 1 191 ? -7.047 -4.502 -4.149 1.00 97.75 191 HIS A CA 1
ATOM 1456 C C . HIS A 1 191 ? -8.437 -5.053 -3.827 1.00 97.75 191 HIS A C 1
ATOM 1458 O O . HIS A 1 191 ? -8.690 -5.420 -2.683 1.00 97.75 191 HIS A O 1
ATOM 1464 N N . GLN A 1 192 ? -9.318 -5.208 -4.815 1.00 97.88 192 GLN A N 1
ATOM 1465 C CA . GLN A 1 192 ? -10.613 -5.851 -4.608 1.00 97.88 192 GLN A CA 1
ATOM 1466 C C . GLN A 1 192 ? -10.447 -7.296 -4.109 1.00 97.88 192 GLN A C 1
ATOM 1468 O O . GLN A 1 192 ? -11.119 -7.708 -3.161 1.00 97.88 192 GLN A O 1
ATOM 1473 N N . GLN A 1 193 ? -9.524 -8.065 -4.697 1.00 96.38 193 GLN A N 1
ATOM 1474 C CA . GLN A 1 193 ? -9.214 -9.415 -4.224 1.00 96.38 193 GLN A CA 1
ATOM 1475 C C . GLN A 1 193 ? -8.564 -9.406 -2.834 1.00 96.38 193 GLN A C 1
ATOM 1477 O O . GLN A 1 193 ? -8.956 -10.203 -1.979 1.00 96.38 193 GLN A O 1
ATOM 1482 N N . LEU A 1 194 ? -7.626 -8.488 -2.586 1.00 96.44 194 LEU A N 1
ATOM 1483 C CA . LEU A 1 194 ? -6.970 -8.330 -1.285 1.00 96.44 194 LEU A CA 1
ATOM 1484 C C . LEU A 1 194 ? -7.984 -8.033 -0.176 1.00 96.44 194 LEU A C 1
ATOM 1486 O O . LEU A 1 194 ? -7.940 -8.657 0.878 1.00 96.44 194 LEU A O 1
ATOM 1490 N N . LEU A 1 195 ? -8.947 -7.144 -0.424 1.00 98.31 195 LEU A N 1
ATOM 1491 C CA . LEU A 1 195 ? -10.008 -6.816 0.529 1.00 98.31 195 LEU A CA 1
ATOM 1492 C C . LEU A 1 195 ? -10.917 -8.016 0.804 1.00 98.31 195 LEU A C 1
ATOM 1494 O O . LEU A 1 195 ? -11.285 -8.243 1.956 1.00 98.31 195 LEU A O 1
ATOM 1498 N N . ARG A 1 196 ? -11.259 -8.821 -0.215 1.00 98.00 196 ARG A N 1
ATOM 1499 C CA . ARG A 1 196 ? -12.012 -10.075 -0.012 1.00 98.00 196 ARG A CA 1
ATOM 1500 C C . ARG A 1 196 ? -11.261 -11.040 0.902 1.00 98.00 196 ARG A C 1
ATOM 1502 O O . ARG A 1 196 ? -11.859 -11.590 1.823 1.00 98.00 196 ARG A O 1
ATOM 1509 N N . TRP A 1 197 ? -9.963 -11.213 0.668 1.00 96.56 197 TRP A N 1
ATOM 1510 C CA . TRP A 1 197 ? -9.118 -12.081 1.484 1.00 96.56 197 TRP A CA 1
ATOM 1511 C C . TRP A 1 197 ? -8.950 -11.548 2.912 1.00 96.56 197 TRP A C 1
ATOM 1513 O O . TRP A 1 197 ? -9.227 -12.287 3.854 1.00 96.56 197 TRP A O 1
ATOM 1523 N N . LEU A 1 198 ? -8.617 -10.265 3.093 1.00 97.88 198 LEU A N 1
ATOM 1524 C CA . LEU A 1 198 ? -8.498 -9.636 4.415 1.00 97.88 198 LEU A CA 1
ATOM 1525 C C . LEU A 1 198 ? -9.779 -9.827 5.231 1.00 97.88 198 LEU A C 1
ATOM 1527 O O . LEU A 1 198 ? -9.718 -10.232 6.387 1.00 97.88 198 LEU A O 1
ATOM 1531 N N . LYS A 1 199 ? -10.947 -9.623 4.611 1.00 98.00 199 LYS A N 1
ATOM 1532 C CA . LYS A 1 199 ? -12.254 -9.821 5.254 1.00 98.00 199 LYS A CA 1
ATOM 1533 C C . LYS A 1 199 ? -12.553 -11.272 5.644 1.00 98.00 199 LYS A C 1
ATOM 1535 O O . LYS A 1 199 ? -13.391 -11.487 6.517 1.00 98.00 199 LYS A O 1
ATOM 1540 N N . SER A 1 200 ? -11.897 -12.256 5.027 1.00 96.81 200 SER A N 1
ATOM 1541 C CA . SER A 1 200 ? -12.039 -13.666 5.417 1.00 96.81 200 SER A CA 1
ATOM 1542 C C . SER A 1 200 ? -11.201 -14.055 6.637 1.00 96.81 200 SER A C 1
ATOM 1544 O O . SER A 1 200 ? -11.472 -15.087 7.250 1.00 96.81 200 SER A O 1
ATOM 1546 N N . LEU A 1 201 ? -10.207 -13.245 7.021 1.00 96.06 201 LEU A N 1
ATOM 1547 C CA . LEU A 1 201 ? -9.346 -13.558 8.157 1.00 96.06 201 LEU A CA 1
ATOM 1548 C C . LEU A 1 201 ? -10.139 -13.440 9.472 1.00 96.06 201 LEU A C 1
ATOM 1550 O O . LEU A 1 201 ? -10.801 -12.426 9.711 1.00 96.06 201 LEU A O 1
ATOM 1554 N N . PRO A 1 202 ? -10.069 -14.439 10.373 1.00 95.94 202 PRO A N 1
ATOM 1555 C CA . PRO A 1 202 ? -10.945 -14.501 11.545 1.00 95.94 202 PRO A CA 1
ATOM 1556 C C . PRO A 1 202 ? -10.707 -13.366 12.552 1.00 95.94 202 PRO A C 1
ATOM 1558 O O . PRO A 1 202 ? -11.634 -13.002 13.277 1.00 95.94 202 PRO A O 1
ATOM 1561 N N . PHE A 1 203 ? -9.499 -12.795 12.555 1.00 96.88 203 PHE A N 1
ATOM 1562 C CA . PHE A 1 203 ? -9.046 -11.710 13.431 1.00 96.88 203 PHE A CA 1
ATOM 1563 C C . PHE A 1 203 ? -9.131 -10.311 12.795 1.00 96.88 203 PHE A C 1
ATOM 1565 O O . PHE A 1 203 ? -8.708 -9.323 13.400 1.00 96.88 203 PHE A O 1
ATOM 1572 N N . VAL A 1 204 ? -9.673 -10.199 11.580 1.00 98.31 204 VAL A N 1
ATOM 1573 C CA . VAL A 1 204 ? -9.875 -8.916 10.900 1.00 98.31 204 VAL A CA 1
ATOM 1574 C C . VAL A 1 204 ? -11.299 -8.417 11.116 1.00 98.31 204 VAL A C 1
ATOM 1576 O O . VAL A 1 204 ? -12.283 -9.136 10.930 1.00 98.31 204 VAL A O 1
ATOM 1579 N N . ASP A 1 205 ? -11.419 -7.143 11.482 1.00 98.25 205 ASP A N 1
ATOM 1580 C CA . ASP A 1 205 ? -12.673 -6.409 11.388 1.00 98.25 205 ASP A CA 1
ATOM 1581 C C . ASP A 1 205 ? -12.833 -5.827 9.979 1.00 98.25 205 ASP A C 1
ATOM 1583 O O . ASP A 1 205 ? -12.315 -4.757 9.650 1.00 98.25 205 ASP A O 1
ATOM 1587 N N . GLY A 1 206 ? -13.566 -6.557 9.140 1.00 97.25 206 GLY A N 1
ATOM 1588 C CA . GLY A 1 206 ? -13.758 -6.227 7.732 1.00 97.25 206 GLY A CA 1
ATOM 1589 C C . GLY A 1 206 ? -14.452 -4.894 7.444 1.00 97.25 206 GLY A C 1
ATOM 1590 O O . GLY A 1 206 ? -14.390 -4.433 6.310 1.00 97.25 206 GLY A O 1
ATOM 1591 N N . ALA A 1 207 ? -15.094 -4.269 8.437 1.00 98.06 207 ALA A N 1
ATOM 1592 C CA . ALA A 1 207 ? -15.732 -2.960 8.287 1.00 98.06 207 ALA A CA 1
ATOM 1593 C C . ALA A 1 207 ? -14.778 -1.788 8.584 1.00 98.06 207 ALA A C 1
ATOM 1595 O O . ALA A 1 207 ? -15.162 -0.625 8.454 1.00 98.06 207 ALA A O 1
ATOM 1596 N N . ARG A 1 208 ? -13.551 -2.072 9.041 1.00 98.56 208 ARG A N 1
ATOM 1597 C CA . ARG A 1 208 ? -12.578 -1.068 9.489 1.00 98.56 208 ARG A CA 1
ATOM 1598 C C . ARG A 1 208 ? -11.225 -1.285 8.824 1.00 98.56 208 ARG A C 1
ATOM 1600 O O . ARG A 1 208 ? -10.234 -1.580 9.490 1.00 98.56 208 ARG A O 1
ATOM 1607 N N . ILE A 1 209 ? -11.200 -1.131 7.503 1.00 98.88 209 ILE A N 1
ATOM 1608 C CA . ILE A 1 209 ? -9.985 -1.231 6.691 1.00 98.88 209 ILE A CA 1
ATOM 1609 C C . ILE A 1 209 ? -9.609 0.167 6.193 1.00 98.88 209 ILE A C 1
ATOM 1611 O O . ILE A 1 209 ? -10.320 0.747 5.381 1.00 98.88 209 ILE A O 1
ATOM 1615 N N . GLY A 1 210 ? -8.509 0.727 6.685 1.00 98.88 210 GLY A N 1
ATOM 1616 C CA . GLY A 1 210 ? -7.942 1.982 6.189 1.00 98.88 210 GLY A CA 1
ATOM 1617 C C . GLY A 1 210 ? -6.887 1.755 5.110 1.00 98.88 210 GLY A C 1
ATOM 1618 O O . GLY A 1 210 ? -6.302 0.674 5.017 1.00 98.88 210 GLY A O 1
ATOM 1619 N N . PHE A 1 211 ? -6.618 2.788 4.317 1.00 98.94 211 PHE A N 1
ATOM 1620 C CA . PHE A 1 211 ? -5.513 2.824 3.362 1.00 98.94 211 PHE A CA 1
ATOM 1621 C C . PHE A 1 211 ? -4.539 3.956 3.706 1.00 98.94 211 PHE A C 1
ATOM 1623 O O . PHE A 1 211 ? -4.978 5.056 4.040 1.00 98.94 211 PHE A O 1
ATOM 1630 N N . TYR A 1 212 ? -3.234 3.710 3.589 1.00 98.88 212 TYR A N 1
ATOM 1631 C CA . TYR A 1 212 ? -2.198 4.721 3.786 1.00 98.88 212 TYR A CA 1
ATOM 1632 C C . TYR A 1 212 ? -1.010 4.493 2.842 1.00 98.88 212 TYR A C 1
ATOM 1634 O O . TYR A 1 212 ? -0.388 3.433 2.880 1.00 98.88 212 TYR A O 1
ATOM 1642 N N . GLY A 1 213 ? -0.660 5.470 2.001 1.00 98.44 213 GLY A N 1
ATOM 1643 C CA . GLY A 1 213 ? 0.508 5.353 1.126 1.00 98.44 213 GLY A CA 1
ATOM 1644 C C . GLY A 1 213 ? 1.258 6.658 0.874 1.00 98.44 213 GLY A C 1
ATOM 1645 O O . GLY A 1 213 ? 0.694 7.744 1.004 1.00 98.44 213 GLY A O 1
ATOM 1646 N N . LEU A 1 214 ? 2.532 6.519 0.493 1.00 98.00 214 LEU A N 1
ATOM 1647 C CA . LEU A 1 214 ? 3.447 7.608 0.123 1.00 98.00 214 LEU A CA 1
ATOM 1648 C C . LEU A 1 214 ? 3.803 7.531 -1.366 1.00 98.00 214 LEU A C 1
ATOM 1650 O O . LEU A 1 214 ? 4.036 6.434 -1.880 1.00 98.00 214 LEU A O 1
ATOM 1654 N N . SER A 1 215 ? 3.937 8.676 -2.043 1.00 95.12 215 SER A N 1
ATOM 1655 C CA . SER A 1 215 ? 4.392 8.747 -3.445 1.00 95.12 215 SER A CA 1
ATOM 1656 C C . SER A 1 215 ? 3.399 8.058 -4.389 1.00 95.12 215 SER A C 1
ATOM 1658 O O . SER A 1 215 ? 2.209 8.313 -4.297 1.00 95.12 215 SER A O 1
ATOM 1660 N N . TYR A 1 216 ? 3.821 7.093 -5.209 1.00 94.44 216 TYR A N 1
ATOM 1661 C CA . TYR A 1 216 ? 2.906 6.191 -5.930 1.00 94.44 216 TYR A CA 1
ATOM 1662 C C . TYR A 1 216 ? 1.924 5.437 -5.012 1.00 94.44 216 TYR A C 1
ATOM 1664 O O . TYR A 1 216 ? 0.826 5.062 -5.429 1.00 94.44 216 TYR A O 1
ATOM 1672 N N . GLY A 1 217 ? 2.280 5.221 -3.744 1.00 97.19 217 GLY A N 1
ATOM 1673 C CA . GLY A 1 217 ? 1.335 4.765 -2.730 1.00 97.19 217 GLY A CA 1
ATOM 1674 C C . GLY A 1 217 ? 0.288 5.829 -2.393 1.00 97.19 217 GLY A C 1
ATOM 1675 O O . GLY A 1 217 ? -0.870 5.489 -2.180 1.00 97.19 217 GLY A O 1
ATOM 1676 N N . GLY A 1 218 ? 0.663 7.107 -2.417 1.00 97.25 218 GLY A N 1
ATOM 1677 C CA . GLY A 1 218 ? -0.250 8.249 -2.373 1.00 97.25 218 GLY A CA 1
ATOM 1678 C C . GLY A 1 218 ? -1.124 8.344 -3.631 1.00 97.25 218 GLY A C 1
ATOM 1679 O O . GLY A 1 218 ? -2.339 8.460 -3.496 1.00 97.25 218 GLY A O 1
ATOM 1680 N N . GLU A 1 219 ? -0.566 8.131 -4.831 1.00 94.88 219 GLU A N 1
ATOM 1681 C CA . GLU A 1 219 ? -1.364 8.027 -6.069 1.00 94.88 219 GLU A CA 1
ATOM 1682 C C . GLU A 1 219 ? -2.410 6.907 -5.942 1.00 94.88 219 GLU A C 1
ATOM 1684 O O . GLU A 1 219 ? -3.570 7.048 -6.329 1.00 94.88 219 GLU A O 1
ATOM 1689 N N . THR A 1 220 ? -2.024 5.785 -5.327 1.00 97.19 220 THR A N 1
ATOM 1690 C CA . THR A 1 220 ? -2.943 4.680 -5.028 1.00 97.19 220 THR A CA 1
ATOM 1691 C C . THR A 1 220 ? -4.032 5.110 -4.036 1.00 97.19 220 THR A C 1
ATOM 1693 O O . THR A 1 220 ? -5.197 4.757 -4.233 1.00 97.19 220 THR A O 1
ATOM 1696 N N . ALA A 1 221 ? -3.702 5.927 -3.029 1.00 98.31 221 ALA A N 1
ATOM 1697 C CA . ALA A 1 221 ? -4.637 6.437 -2.020 1.00 98.31 221 ALA A CA 1
ATOM 1698 C C . ALA A 1 221 ? -5.775 7.291 -2.607 1.00 98.31 221 ALA A C 1
ATOM 1700 O O . ALA A 1 221 ? -6.874 7.308 -2.046 1.00 98.31 221 ALA A O 1
ATOM 1701 N N . VAL A 1 222 ? -5.532 7.970 -3.733 1.00 97.00 222 VAL A N 1
ATOM 1702 C CA . VAL A 1 222 ? -6.529 8.786 -4.452 1.00 97.00 222 VAL A CA 1
ATOM 1703 C C . VAL A 1 222 ? -7.202 8.061 -5.616 1.00 97.00 222 VAL A C 1
ATOM 1705 O O . VAL A 1 222 ? -8.099 8.615 -6.242 1.00 97.00 222 VAL A O 1
ATOM 1708 N N . ARG A 1 223 ? -6.804 6.824 -5.928 1.00 95.06 223 ARG A N 1
ATOM 1709 C CA . ARG A 1 223 ? -7.329 6.074 -7.086 1.00 95.06 223 ARG A CA 1
ATOM 1710 C C . ARG A 1 223 ? -8.067 4.809 -6.716 1.00 95.06 223 ARG A C 1
ATOM 1712 O O . ARG A 1 223 ? -9.029 4.447 -7.383 1.00 95.06 223 ARG A O 1
ATOM 1719 N N . VAL A 1 224 ? -7.615 4.133 -5.667 1.00 97.75 224 VAL A N 1
ATOM 1720 C CA . VAL A 1 224 ? -8.140 2.824 -5.288 1.00 97.75 224 VAL A CA 1
ATOM 1721 C C . VAL A 1 224 ? -9.211 2.941 -4.201 1.00 97.75 224 VAL A C 1
ATOM 1723 O O . VAL A 1 224 ? -10.347 2.559 -4.480 1.00 97.75 224 VAL A O 1
ATOM 1726 N N . PRO A 1 225 ? -8.945 3.513 -3.007 1.00 98.56 225 PRO A N 1
ATOM 1727 C CA . PRO A 1 225 ? -9.982 3.694 -1.989 1.00 98.56 225 PRO A CA 1
ATOM 1728 C C . PRO A 1 225 ? -11.238 4.442 -2.454 1.00 98.56 225 PRO A C 1
ATOM 1730 O O . PRO A 1 225 ? -12.331 4.024 -2.065 1.00 98.56 225 PRO A O 1
ATOM 1733 N N . PRO A 1 226 ? -11.153 5.472 -3.322 1.00 97.50 226 PRO A N 1
ATOM 1734 C CA . PRO A 1 226 ? -12.357 6.141 -3.804 1.00 97.50 226 PRO A CA 1
ATOM 1735 C C . PRO A 1 226 ? -13.294 5.221 -4.599 1.00 97.50 226 PRO A C 1
ATOM 1737 O O . PRO A 1 226 ? -14.504 5.377 -4.500 1.00 97.50 226 PRO A O 1
ATOM 1740 N N . LEU A 1 227 ? -12.759 4.220 -5.310 1.00 97.19 227 LEU A N 1
ATOM 1741 C CA . LEU A 1 227 ? -13.538 3.269 -6.116 1.00 97.19 227 LEU A CA 1
ATOM 1742 C C . LEU A 1 227 ? -13.896 1.972 -5.376 1.00 97.19 227 LEU A C 1
ATOM 1744 O O . LEU A 1 227 ? -14.819 1.268 -5.780 1.00 97.19 227 LEU A O 1
ATOM 1748 N N . LEU A 1 228 ? -13.171 1.634 -4.307 1.00 98.31 228 LEU A N 1
ATOM 1749 C CA . LEU A 1 228 ? -13.420 0.447 -3.491 1.00 98.31 228 LEU A CA 1
ATOM 1750 C C . LEU A 1 228 ? -13.994 0.857 -2.130 1.00 98.31 228 LEU A C 1
ATOM 1752 O O . LEU A 1 228 ? -13.261 1.208 -1.206 1.00 98.31 228 LEU A O 1
ATOM 1756 N N . GLU A 1 229 ? -15.319 0.777 -2.005 1.00 96.69 229 GLU A N 1
ATOM 1757 C CA . GLU A 1 229 ? -16.084 1.225 -0.826 1.00 96.69 229 GLU A CA 1
ATOM 1758 C C . GLU A 1 229 ? -15.752 0.471 0.473 1.00 96.69 229 GLU A C 1
ATOM 1760 O O . GLU A 1 229 ? -16.005 0.970 1.566 1.00 96.69 229 GLU A O 1
ATOM 1765 N N . ASP A 1 230 ? -15.127 -0.701 0.359 1.00 98.19 230 ASP A N 1
ATOM 1766 C CA . ASP A 1 230 ? -14.632 -1.490 1.489 1.00 98.19 230 ASP A CA 1
ATOM 1767 C C . ASP A 1 230 ? -13.504 -0.800 2.278 1.00 98.19 230 ASP A C 1
ATOM 1769 O O . ASP A 1 230 ? -13.241 -1.162 3.426 1.00 98.19 230 ASP A O 1
ATOM 1773 N N . TYR A 1 231 ? -12.832 0.195 1.689 1.00 98.81 231 TYR A N 1
ATOM 1774 C CA . TYR A 1 231 ? -11.930 1.061 2.440 1.00 98.81 231 TYR A CA 1
ATOM 1775 C C . TYR A 1 231 ? -12.728 2.090 3.236 1.00 98.81 231 TYR A C 1
ATOM 1777 O O . TYR A 1 231 ? -13.392 2.954 2.667 1.00 98.81 231 TYR A O 1
ATOM 1785 N N . ALA A 1 232 ? -12.611 2.028 4.559 1.00 98.69 232 ALA A N 1
ATOM 1786 C CA . ALA A 1 232 ? -13.287 2.909 5.501 1.00 98.69 232 ALA A CA 1
ATOM 1787 C C . ALA A 1 232 ? -12.697 4.328 5.534 1.00 98.69 232 ALA A C 1
ATOM 1789 O O . ALA A 1 232 ? -13.410 5.256 5.901 1.00 98.69 232 ALA A O 1
ATOM 1790 N N . LEU A 1 233 ? -11.418 4.496 5.181 1.00 98.81 233 LEU A N 1
ATOM 1791 C CA . LEU A 1 233 ? -10.735 5.788 5.048 1.00 98.81 233 LEU A CA 1
ATOM 1792 C C . LEU A 1 233 ? -9.534 5.679 4.101 1.00 98.81 233 LEU A C 1
ATOM 1794 O O . LEU A 1 233 ? -9.069 4.570 3.821 1.00 98.81 233 LEU A O 1
ATOM 1798 N N . SER A 1 234 ? -8.984 6.821 3.681 1.00 98.88 234 SER A N 1
ATOM 1799 C CA . SER A 1 234 ? -7.735 6.879 2.909 1.00 98.88 234 SER A CA 1
ATOM 1800 C C . SER A 1 234 ? -6.822 8.025 3.348 1.00 98.88 234 SER A C 1
ATOM 1802 O O . SER A 1 234 ? -7.296 9.122 3.640 1.00 98.88 234 SER A O 1
ATOM 1804 N N . ILE A 1 235 ? -5.514 7.770 3.379 1.00 98.94 235 ILE A N 1
ATOM 1805 C CA . ILE A 1 235 ? -4.466 8.757 3.651 1.00 98.94 235 ILE A CA 1
ATOM 1806 C C . ILE A 1 235 ? -3.508 8.812 2.461 1.00 98.94 235 ILE A C 1
ATOM 1808 O O . ILE A 1 235 ? -2.837 7.826 2.141 1.00 98.94 235 ILE A O 1
ATOM 1812 N N . CYS A 1 236 ? -3.422 9.985 1.837 1.00 98.75 236 CYS A N 1
ATOM 1813 C CA . CYS A 1 236 ? -2.521 10.273 0.730 1.00 98.75 236 CYS A CA 1
ATOM 1814 C C . CYS A 1 236 ? -1.324 11.100 1.217 1.00 98.75 236 CYS A C 1
ATOM 1816 O O . CYS A 1 236 ? -1.461 12.299 1.472 1.00 98.75 236 CYS A O 1
ATOM 1818 N N . SER A 1 237 ? -0.142 10.487 1.304 1.00 98.44 237 SER A N 1
ATOM 1819 C CA . SER A 1 237 ? 1.101 11.176 1.670 1.00 98.44 237 SER A CA 1
ATOM 1820 C C . SER A 1 237 ? 1.985 11.448 0.456 1.00 98.44 237 SER A C 1
ATOM 1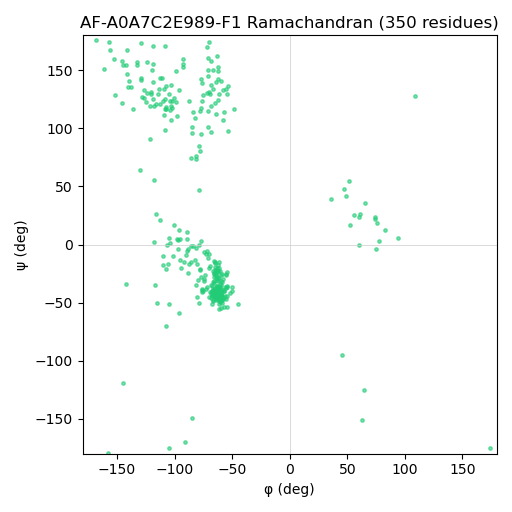822 O O . SER A 1 237 ? 2.148 10.598 -0.422 1.00 98.44 237 SER A O 1
ATOM 1824 N N . GLY A 1 238 ? 2.554 12.653 0.395 1.00 96.31 238 GLY A N 1
ATOM 1825 C CA . GLY A 1 238 ? 3.594 13.009 -0.577 1.00 96.31 238 GLY A CA 1
ATOM 1826 C C . GLY A 1 238 ? 3.180 12.896 -2.047 1.00 96.31 238 GLY A C 1
ATOM 1827 O O . GLY A 1 238 ? 4.041 12.712 -2.898 1.00 96.31 238 GLY A O 1
ATOM 1828 N N . ASP A 1 239 ? 1.885 12.977 -2.353 1.00 95.94 239 ASP A N 1
ATOM 1829 C CA . ASP A 1 239 ? 1.394 12.903 -3.735 1.00 95.94 239 ASP A CA 1
ATOM 1830 C C . ASP A 1 239 ? 0.219 13.843 -4.022 1.00 95.94 239 ASP A C 1
ATOM 1832 O O . ASP A 1 239 ? 0.164 14.418 -5.099 1.00 95.94 239 ASP A O 1
ATOM 1836 N N . PHE A 1 240 ? -0.674 14.100 -3.059 1.00 97.31 240 PHE A N 1
ATOM 1837 C CA . PHE A 1 240 ? -1.893 14.877 -3.305 1.00 97.31 240 PHE A CA 1
ATOM 1838 C C . PHE A 1 240 ? -1.600 16.293 -3.847 1.00 97.31 240 PHE A C 1
ATOM 1840 O O . PHE A 1 240 ? -1.134 17.150 -3.099 1.00 97.31 240 PHE A O 1
ATOM 1847 N N . ASN A 1 241 ? -1.848 16.563 -5.131 1.00 94.19 241 ASN A N 1
ATOM 1848 C CA . ASN A 1 241 ? -1.618 17.858 -5.777 1.00 94.19 241 ASN A CA 1
ATOM 1849 C C . ASN A 1 241 ? -2.480 18.014 -7.045 1.00 94.19 241 ASN A C 1
ATOM 1851 O O . ASN A 1 241 ? -3.244 17.113 -7.373 1.00 94.19 241 ASN A O 1
ATOM 1855 N N . ASN A 1 242 ? -2.364 19.154 -7.742 1.00 94.00 242 ASN A N 1
ATOM 1856 C CA . ASN A 1 242 ? -2.992 19.340 -9.052 1.00 94.00 242 ASN A CA 1
ATOM 1857 C C . ASN A 1 242 ? -2.305 18.435 -10.085 1.00 94.00 242 ASN A C 1
ATOM 1859 O O . ASN A 1 242 ? -1.242 18.761 -10.629 1.00 94.00 242 ASN A O 1
ATOM 1863 N N . TRP A 1 243 ? -2.927 17.290 -10.310 1.00 91.56 243 TRP A N 1
ATOM 1864 C CA . TRP A 1 243 ? -2.415 16.172 -11.068 1.00 91.56 243 TRP A CA 1
ATOM 1865 C C . TRP A 1 243 ? -2.212 16.523 -12.535 1.00 91.56 243 TRP A C 1
ATOM 1867 O O . TRP A 1 243 ? -1.157 16.257 -13.111 1.00 91.56 243 TRP A O 1
ATOM 1877 N N . THR A 1 244 ? -3.196 17.180 -13.146 1.00 90.44 244 THR A N 1
ATOM 1878 C CA . THR A 1 244 ? -3.137 17.510 -14.575 1.00 90.44 244 THR A CA 1
ATOM 1879 C C . THR A 1 244 ? -1.926 18.391 -14.870 1.00 90.44 244 THR A C 1
ATOM 1881 O O . THR A 1 244 ? -1.162 18.141 -15.806 1.00 90.44 244 THR A O 1
ATOM 1884 N N . ARG A 1 245 ? -1.679 19.390 -14.014 1.00 91.94 245 ARG A N 1
ATOM 1885 C CA . ARG A 1 245 ? -0.508 20.260 -14.129 1.00 91.94 245 ARG A CA 1
ATOM 1886 C C . ARG A 1 245 ? 0.789 19.543 -13.757 1.00 91.94 245 ARG A C 1
ATOM 1888 O O . ARG A 1 245 ? 1.804 19.792 -14.402 1.00 91.94 245 ARG A O 1
ATOM 1895 N N . LYS A 1 246 ? 0.772 18.651 -12.762 1.00 91.94 246 LYS A N 1
ATOM 1896 C CA . LYS A 1 246 ? 1.917 17.803 -12.388 1.00 91.94 246 LYS A CA 1
ATOM 1897 C C . LYS A 1 246 ? 2.374 16.908 -13.538 1.00 91.94 246 LYS A C 1
ATOM 1899 O O . LYS A 1 246 ? 3.574 16.688 -13.673 1.00 91.94 246 LYS A O 1
ATOM 1904 N N . VAL A 1 247 ? 1.457 16.430 -14.372 1.00 90.38 247 VAL A N 1
ATOM 1905 C CA . VAL A 1 247 ? 1.811 15.595 -15.525 1.00 90.38 247 VAL A CA 1
ATOM 1906 C C . VAL A 1 247 ? 2.287 16.426 -16.711 1.00 90.38 247 VAL A C 1
ATOM 1908 O O . VAL A 1 247 ? 3.275 16.067 -17.339 1.00 90.38 247 VAL A O 1
ATOM 1911 N N . ALA A 1 248 ? 1.587 17.520 -17.028 1.00 90.56 248 ALA A N 1
ATOM 1912 C CA . ALA A 1 248 ? 1.739 18.205 -18.314 1.00 90.56 248 ALA A CA 1
ATOM 1913 C C . ALA A 1 248 ? 2.593 19.484 -18.278 1.00 90.56 248 ALA A C 1
ATOM 1915 O O . ALA A 1 248 ? 2.895 20.047 -19.330 1.00 90.56 248 ALA A O 1
ATOM 1916 N N . SER A 1 249 ? 2.970 19.996 -17.101 1.00 91.56 249 SER A N 1
ATOM 1917 C CA . SER A 1 249 ? 3.705 21.263 -17.027 1.00 91.56 249 SER A CA 1
ATOM 1918 C C . SER A 1 249 ? 5.101 21.147 -17.639 1.00 91.56 249 SER A C 1
ATOM 1920 O O . SER A 1 249 ? 5.862 20.239 -17.317 1.00 91.56 249 SER A O 1
ATOM 1922 N N . THR A 1 250 ? 5.468 22.126 -18.463 1.00 93.31 250 THR A N 1
ATOM 1923 C CA . THR A 1 250 ? 6.821 22.299 -19.012 1.00 93.31 250 THR A CA 1
ATOM 1924 C C . THR A 1 250 ? 7.649 23.329 -18.236 1.00 93.31 250 THR A C 1
ATOM 1926 O O . THR A 1 250 ? 8.752 23.671 -18.648 1.00 93.31 250 THR A O 1
ATOM 1929 N N . GLU A 1 251 ? 7.120 23.856 -17.130 1.00 93.44 251 GLU A N 1
ATOM 1930 C CA . GLU A 1 251 ? 7.776 24.885 -16.308 1.00 93.44 251 GLU A CA 1
ATOM 1931 C C . GLU A 1 251 ? 8.330 24.316 -14.997 1.00 93.44 251 GLU A C 1
ATOM 1933 O O . GLU A 1 251 ? 9.151 24.946 -14.333 1.00 93.44 251 GLU A O 1
ATOM 1938 N N . GLU A 1 252 ? 7.878 23.124 -14.610 1.00 93.25 252 GLU A N 1
ATOM 1939 C CA . GLU A 1 252 ? 8.180 22.521 -13.319 1.00 93.25 252 GLU A CA 1
ATOM 1940 C C . GLU A 1 252 ? 9.148 21.348 -13.466 1.00 93.25 252 GLU A C 1
ATOM 1942 O O . GLU A 1 252 ? 8.754 20.332 -14.030 1.00 93.25 252 GLU A O 1
ATOM 1947 N N . PRO A 1 253 ? 10.373 21.399 -12.908 1.00 92.25 253 PRO A N 1
ATOM 1948 C CA . PRO A 1 253 ? 11.351 20.313 -13.050 1.00 92.25 253 PRO A CA 1
ATOM 1949 C C . PRO A 1 253 ? 10.908 18.968 -12.461 1.00 92.25 253 PRO A C 1
ATOM 1951 O O . PRO A 1 253 ? 11.462 17.932 -12.805 1.00 92.25 253 PRO A O 1
ATOM 1954 N N . PHE A 1 254 ? 9.935 18.979 -11.546 1.00 91.75 254 PHE A N 1
ATOM 1955 C CA . PHE A 1 254 ? 9.343 17.767 -10.977 1.00 91.75 254 PHE A CA 1
ATOM 1956 C C . PHE A 1 254 ? 8.155 17.241 -11.794 1.00 91.75 254 PHE A C 1
ATOM 1958 O O . PHE A 1 254 ? 7.567 16.235 -11.399 1.00 91.75 254 PHE A O 1
ATOM 1965 N N . SER A 1 255 ? 7.733 17.936 -12.852 1.00 93.00 255 SER A N 1
ATOM 1966 C CA . SER A 1 255 ? 6.655 17.489 -13.735 1.00 93.00 255 SER A CA 1
ATOM 1967 C C . SER A 1 255 ? 7.029 16.186 -14.424 1.00 93.00 255 SER A C 1
ATOM 1969 O O . SER A 1 255 ? 8.202 15.976 -14.738 1.00 93.00 255 SE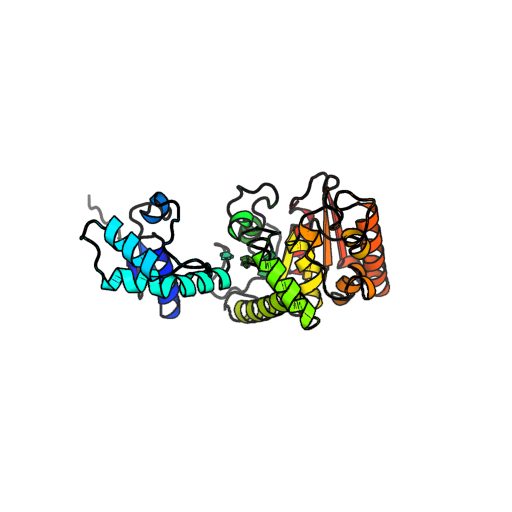R A O 1
ATOM 1971 N N . PHE A 1 256 ? 6.037 15.346 -14.721 1.00 90.44 256 PHE A N 1
ATOM 1972 C CA . PHE A 1 256 ? 6.294 14.089 -15.423 1.00 90.44 256 PHE A CA 1
ATOM 1973 C C . PHE A 1 256 ? 6.938 14.319 -16.784 1.00 90.44 256 PHE A C 1
ATOM 1975 O O . PHE A 1 256 ? 7.728 13.486 -17.192 1.00 90.44 256 PHE A O 1
ATOM 1982 N N . MET A 1 257 ? 6.735 15.478 -17.420 1.00 90.69 257 MET A N 1
ATOM 1983 C CA . MET A 1 257 ? 7.451 15.866 -18.643 1.00 90.69 257 MET A CA 1
ATOM 1984 C C . MET A 1 257 ? 8.987 15.825 -18.532 1.00 90.69 257 MET A C 1
ATOM 1986 O O . MET A 1 257 ? 9.660 15.715 -19.555 1.00 90.69 257 MET A O 1
ATOM 1990 N N . PHE A 1 258 ? 9.550 15.937 -17.323 1.00 91.81 258 PHE A N 1
ATOM 1991 C CA . PHE A 1 258 ? 11.000 15.966 -17.075 1.00 91.81 258 PHE A CA 1
ATOM 1992 C C . PHE A 1 258 ? 11.502 14.812 -16.210 1.00 91.81 258 PHE A C 1
ATOM 1994 O O . PHE A 1 258 ? 12.691 14.748 -15.888 1.00 91.81 258 PHE A O 1
ATOM 2001 N N . THR A 1 259 ? 10.616 13.906 -15.814 1.00 87.69 259 THR A N 1
ATOM 2002 C CA . THR A 1 259 ? 10.962 12.753 -14.992 1.00 87.69 259 THR A CA 1
ATOM 2003 C C . THR A 1 259 ? 10.653 11.471 -15.749 1.00 87.69 259 THR A C 1
ATOM 2005 O O . THR A 1 259 ? 10.076 11.487 -16.830 1.00 87.69 259 THR A O 1
ATOM 2008 N N . ILE A 1 260 ? 11.090 10.332 -15.221 1.00 81.06 260 ILE A N 1
ATOM 2009 C CA . ILE A 1 260 ? 10.990 9.046 -15.925 1.00 81.06 260 ILE A CA 1
ATOM 2010 C C . ILE A 1 260 ? 9.533 8.594 -16.147 1.00 81.06 260 ILE A C 1
ATOM 2012 O O . ILE A 1 260 ? 9.247 7.725 -16.965 1.00 81.06 260 ILE A O 1
ATOM 2016 N N . GLU A 1 261 ? 8.612 9.214 -15.421 1.00 84.44 261 GLU A N 1
ATOM 2017 C CA . GLU A 1 261 ? 7.174 9.038 -15.494 1.00 84.44 261 GLU A CA 1
ATOM 2018 C C . GLU A 1 261 ? 6.540 9.635 -16.773 1.00 84.44 261 GLU A C 1
ATOM 2020 O O . GLU A 1 261 ? 5.362 9.390 -17.023 1.00 84.44 261 GLU A O 1
ATOM 2025 N N . TRP A 1 262 ? 7.292 10.347 -17.631 1.00 76.88 262 TRP A N 1
ATOM 2026 C CA . TRP A 1 262 ? 6.792 10.895 -18.910 1.00 76.88 262 TRP A CA 1
ATOM 2027 C C . TRP A 1 262 ? 6.167 9.837 -19.840 1.00 76.88 262 TRP A C 1
ATOM 2029 O O . TRP A 1 262 ? 5.305 10.148 -20.661 1.00 76.88 262 TRP A O 1
ATOM 2039 N N . GLU A 1 263 ? 6.579 8.574 -19.705 1.00 72.88 263 GLU A N 1
ATOM 2040 C CA . GLU A 1 263 ? 6.060 7.433 -20.469 1.00 72.88 263 GLU A CA 1
ATOM 2041 C C . GLU A 1 263 ? 4.847 6.747 -19.817 1.00 72.88 263 GLU A C 1
ATOM 2043 O O . GLU A 1 263 ? 4.459 5.663 -20.257 1.00 72.88 263 GLU A O 1
ATOM 2048 N N . MET A 1 264 ? 4.255 7.356 -18.785 1.00 73.62 264 MET A N 1
ATOM 2049 C CA . MET A 1 264 ? 3.112 6.828 -18.030 1.00 73.62 264 MET A CA 1
ATOM 2050 C C . MET A 1 264 ? 1.858 7.718 -18.123 1.00 73.62 264 MET A C 1
ATOM 2052 O O . MET A 1 264 ? 1.347 8.178 -17.095 1.00 73.62 264 MET A O 1
ATOM 2056 N N . PRO A 1 265 ? 1.345 8.037 -19.325 1.00 70.81 265 PRO A N 1
ATOM 2057 C CA . PRO A 1 265 ? 0.113 8.800 -19.417 1.00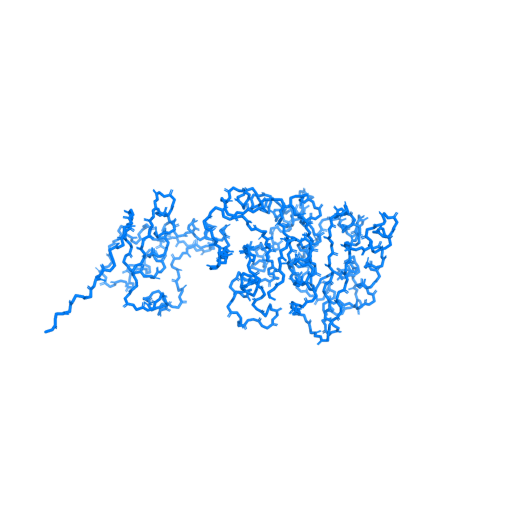 70.81 265 PRO A CA 1
ATOM 2058 C C . PRO A 1 265 ? -1.072 7.929 -18.979 1.00 70.81 265 PRO A C 1
ATOM 2060 O O . PRO A 1 265 ? -1.432 6.966 -19.653 1.00 70.81 265 PRO A O 1
ATOM 2063 N N . TYR A 1 266 ? -1.724 8.307 -17.880 1.00 81.62 266 TYR A N 1
ATOM 2064 C CA . TYR A 1 266 ? -3.002 7.719 -17.479 1.00 81.62 266 TYR A CA 1
ATOM 2065 C C . TYR A 1 266 ? -4.073 8.050 -18.521 1.00 81.62 266 TYR A C 1
ATOM 2067 O O . TYR A 1 266 ? -4.328 9.229 -18.784 1.00 81.62 266 TYR A O 1
ATOM 2075 N N . PHE A 1 267 ? -4.691 7.018 -19.108 1.00 85.25 267 PHE A N 1
ATOM 2076 C CA . PHE A 1 267 ? -5.653 7.174 -20.200 1.00 85.25 267 PHE A CA 1
ATOM 2077 C C . PHE A 1 267 ? -6.726 8.237 -19.900 1.00 85.25 267 PHE A C 1
ATOM 2079 O O . PHE A 1 267 ? -7.516 8.080 -18.973 1.00 85.25 267 PHE A O 1
ATOM 2086 N N . ASP A 1 268 ? -6.730 9.304 -20.708 1.00 84.44 268 ASP A N 1
ATOM 2087 C CA . ASP A 1 268 ? -7.701 10.414 -20.733 1.00 84.44 268 ASP A CA 1
ATOM 2088 C C . ASP A 1 268 ? -7.970 11.128 -19.393 1.00 84.44 268 ASP A C 1
ATOM 2090 O O . ASP A 1 268 ? -8.933 11.875 -19.258 1.00 84.44 268 ASP A O 1
ATOM 2094 N N . MET A 1 269 ? -7.107 10.958 -18.388 1.00 84.38 269 MET A N 1
ATOM 2095 C CA . MET A 1 269 ? -7.407 11.465 -17.048 1.00 84.38 269 MET A CA 1
ATOM 2096 C C . MET A 1 269 ? -7.391 13.000 -16.960 1.00 84.38 269 MET A C 1
ATOM 2098 O O . MET A 1 269 ? -8.243 13.601 -16.309 1.00 84.38 269 MET A O 1
ATOM 2102 N N . GLY A 1 270 ? -6.430 13.649 -17.625 1.00 81.56 270 GLY A N 1
ATOM 2103 C CA . GLY A 1 270 ? -6.255 15.106 -17.554 1.00 81.56 270 GLY A CA 1
ATOM 2104 C C . GLY A 1 270 ? -7.406 15.916 -18.165 1.00 81.56 270 GLY A C 1
ATOM 2105 O O . GLY A 1 270 ? -7.494 17.117 -17.929 1.00 81.56 270 GLY A O 1
ATOM 2106 N N . HIS A 1 271 ? -8.291 15.280 -18.940 1.00 85.12 271 HIS A N 1
ATOM 2107 C CA . HIS A 1 271 ? -9.505 15.910 -19.463 1.00 85.12 271 HIS A CA 1
ATOM 2108 C C . HIS A 1 271 ? -10.747 15.642 -18.605 1.00 85.12 271 HIS A C 1
ATOM 2110 O O . HIS A 1 271 ? -11.767 16.300 -18.813 1.00 85.12 271 HIS A O 1
ATOM 2116 N N . THR A 1 272 ? -10.695 14.686 -17.673 1.00 85.69 272 THR A N 1
ATOM 2117 C CA . THR A 1 272 ? -11.880 14.216 -16.946 1.00 85.69 272 THR A CA 1
ATOM 2118 C C . THR A 1 272 ? -11.949 14.720 -15.511 1.00 85.69 272 THR A C 1
ATOM 2120 O O . THR A 1 272 ? -12.992 15.228 -15.105 1.00 85.69 272 THR A O 1
ATOM 2123 N N . PHE A 1 273 ? -10.887 14.555 -14.721 1.00 89.56 273 PHE A N 1
ATOM 2124 C CA . PHE A 1 273 ? -10.901 14.868 -13.288 1.00 89.56 273 PHE A CA 1
ATOM 2125 C C . PHE A 1 273 ? -9.489 15.036 -12.721 1.00 89.56 273 PHE A C 1
ATOM 2127 O O . PHE A 1 273 ? -8.545 14.381 -13.166 1.00 89.56 273 PHE A O 1
ATOM 2134 N N . ASP A 1 274 ? -9.372 15.868 -11.685 1.00 92.44 274 ASP A N 1
ATOM 2135 C CA . ASP A 1 274 ? -8.162 16.011 -10.880 1.00 92.44 274 ASP A CA 1
ATOM 2136 C C . ASP A 1 274 ? -8.342 15.315 -9.511 1.00 92.44 274 ASP A C 1
ATOM 2138 O O . ASP A 1 274 ? -9.326 14.608 -9.261 1.00 92.44 274 ASP A O 1
ATOM 2142 N N . TYR A 1 275 ? -7.364 15.444 -8.618 1.00 94.88 275 TYR A N 1
ATOM 2143 C CA . TYR A 1 275 ? -7.345 14.728 -7.346 1.00 94.88 275 TYR A CA 1
ATOM 2144 C C . TYR A 1 275 ? -8.461 15.125 -6.387 1.00 94.88 275 TYR A C 1
ATOM 2146 O O . TYR A 1 275 ? -8.950 14.250 -5.668 1.00 94.88 275 TYR A O 1
ATOM 2154 N N . ALA A 1 276 ? -8.906 16.386 -6.373 1.00 95.81 276 ALA A N 1
ATOM 2155 C CA . ALA A 1 276 ? -10.063 16.752 -5.561 1.00 95.81 276 ALA A CA 1
ATOM 2156 C C . ALA A 1 276 ? -11.321 15.998 -6.013 1.00 95.81 276 ALA A C 1
ATOM 2158 O O . ALA A 1 276 ? -11.998 15.414 -5.170 1.00 95.81 276 ALA A O 1
ATOM 2159 N N . GLU A 1 277 ? -11.609 15.941 -7.320 1.00 95.38 277 GLU A N 1
ATOM 2160 C CA . GLU A 1 277 ? -12.773 15.218 -7.845 1.00 95.38 277 GLU A CA 1
ATOM 2161 C C . GLU A 1 277 ? -12.707 13.716 -7.590 1.00 95.38 277 GLU A C 1
ATOM 2163 O O . GLU A 1 277 ? -13.719 13.111 -7.239 1.00 95.38 277 GLU A O 1
ATOM 2168 N N . LEU A 1 278 ? -11.528 13.105 -7.716 1.00 94.94 278 LEU A N 1
ATOM 2169 C CA . LEU A 1 278 ? -11.363 11.704 -7.333 1.00 94.94 278 LEU A CA 1
ATOM 2170 C C . LEU A 1 278 ? -11.626 11.496 -5.841 1.00 94.94 278 LEU A C 1
ATOM 2172 O O . LEU A 1 278 ? -12.347 10.575 -5.457 1.00 94.94 278 LEU A O 1
ATOM 2176 N N . ALA A 1 279 ? -11.098 12.379 -4.994 1.00 97.12 279 ALA A N 1
ATOM 2177 C CA . ALA A 1 279 ? -11.320 12.318 -3.558 1.00 97.12 279 ALA A CA 1
ATOM 2178 C C . ALA A 1 279 ? -12.772 12.644 -3.154 1.00 97.12 279 ALA A C 1
ATOM 2180 O O . ALA A 1 279 ? -13.192 12.236 -2.071 1.00 97.12 279 ALA A O 1
ATOM 2181 N N . TYR A 1 280 ? -13.586 13.286 -4.006 1.00 97.50 280 TYR A N 1
ATOM 2182 C CA . TYR A 1 280 ? -15.026 13.450 -3.752 1.00 97.50 280 TYR A CA 1
ATOM 2183 C C . TYR A 1 280 ? -15.741 12.103 -3.613 1.00 97.50 280 TYR A C 1
ATOM 2185 O O . TYR A 1 280 ? -16.655 11.990 -2.801 1.00 97.50 280 TYR A O 1
ATOM 2193 N N . LEU A 1 281 ? -15.285 11.058 -4.312 1.00 97.50 281 LEU A N 1
ATOM 2194 C CA . LEU A 1 281 ? -15.843 9.703 -4.196 1.00 97.50 281 LEU A CA 1
ATOM 2195 C C . LEU A 1 281 ? -15.522 9.029 -2.847 1.00 97.50 281 LEU A C 1
ATOM 2197 O O . LEU A 1 281 ? -16.053 7.962 -2.529 1.00 97.50 281 LEU A O 1
ATOM 2201 N N . MET A 1 282 ? -14.671 9.639 -2.017 1.00 98.12 282 MET A N 1
ATOM 2202 C CA . MET A 1 282 ? -14.519 9.199 -0.632 1.00 98.12 282 MET A CA 1
ATOM 2203 C C . MET A 1 282 ? -15.708 9.611 0.224 1.00 98.12 282 MET A C 1
ATOM 2205 O O . MET A 1 282 ? -16.054 8.856 1.122 1.00 98.12 282 MET A O 1
ATOM 2209 N N . VAL A 1 283 ? -16.369 10.738 -0.052 1.00 97.88 283 VAL A N 1
ATOM 2210 C CA . VAL A 1 283 ? -17.466 11.257 0.778 1.00 97.88 283 VAL A CA 1
ATOM 2211 C C . VAL A 1 283 ? -18.563 10.190 0.964 1.00 97.88 283 VAL A C 1
ATOM 2213 O O . VAL A 1 283 ? -19.028 9.626 -0.025 1.00 97.88 283 VAL A O 1
ATOM 2216 N N . PRO A 1 284 ? -19.011 9.896 2.206 1.00 97.94 284 PRO A N 1
ATOM 2217 C CA . PRO A 1 284 ? -18.724 10.596 3.466 1.00 97.94 284 PRO A CA 1
ATOM 2218 C C . PRO A 1 284 ? -17.573 9.982 4.293 1.00 97.94 284 PRO A C 1
ATOM 2220 O O . PRO A 1 284 ? -17.458 10.259 5.490 1.00 97.94 284 PRO A O 1
ATOM 2223 N N . ARG A 1 285 ? -16.783 9.072 3.725 1.00 98.69 285 ARG A N 1
ATOM 2224 C CA . ARG A 1 285 ? -15.682 8.368 4.400 1.00 98.69 285 ARG A CA 1
ATOM 2225 C C . ARG A 1 285 ? -14.506 9.316 4.664 1.00 98.69 285 ARG A C 1
ATOM 2227 O O . ARG A 1 285 ? -14.248 10.167 3.825 1.00 98.69 285 ARG A O 1
ATOM 2234 N N . PRO A 1 286 ? -13.771 9.171 5.778 1.00 98.81 286 PRO A N 1
ATOM 2235 C CA . PRO A 1 286 ? -12.658 10.060 6.083 1.00 98.81 286 PRO A CA 1
ATOM 2236 C C . PRO A 1 286 ? -11.516 10.029 5.059 1.00 98.81 286 PRO A C 1
ATOM 2238 O O . PRO A 1 286 ? -11.145 8.965 4.550 1.00 98.81 286 PRO A O 1
ATOM 2241 N N . PHE A 1 287 ? -10.925 11.196 4.803 1.00 98.88 287 PHE A N 1
ATOM 2242 C CA . PHE A 1 287 ? -9.788 11.362 3.900 1.00 98.88 287 PHE A CA 1
ATOM 2243 C C . PHE A 1 287 ? -8.744 12.315 4.488 1.00 98.88 287 PHE A C 1
ATOM 2245 O O . PHE A 1 287 ? -9.091 13.385 4.983 1.00 98.88 287 PHE A O 1
ATOM 2252 N N . MET A 1 288 ? -7.465 11.950 4.406 1.00 98.81 288 MET A N 1
ATOM 2253 C CA . MET A 1 288 ? -6.374 12.782 4.909 1.00 98.81 288 MET A CA 1
ATOM 2254 C C . MET A 1 288 ? -5.273 12.993 3.871 1.00 98.81 288 MET A C 1
ATOM 2256 O O . MET A 1 288 ? -4.909 12.076 3.133 1.00 98.81 288 MET A O 1
ATOM 2260 N N . VAL A 1 289 ? -4.700 14.196 3.869 1.00 98.75 289 VAL A N 1
ATOM 2261 C CA . VAL A 1 289 ? -3.489 14.540 3.114 1.00 98.75 289 VAL A CA 1
ATOM 2262 C C . VAL A 1 289 ? -2.319 14.742 4.078 1.00 98.75 289 VAL A C 1
ATOM 2264 O O . VAL A 1 289 ? -2.448 15.448 5.074 1.00 98.75 289 VAL A O 1
ATOM 2267 N N . GLU A 1 290 ? -1.158 14.162 3.780 1.00 98.56 290 GLU A N 1
ATOM 2268 C CA . GLU A 1 290 ? 0.090 14.397 4.523 1.00 98.56 290 GLU A CA 1
ATOM 2269 C C . GLU A 1 290 ? 1.138 15.005 3.577 1.00 98.56 290 GLU A C 1
ATOM 2271 O O . GLU A 1 290 ? 1.416 14.471 2.498 1.00 98.56 290 GLU A O 1
ATOM 2276 N N . ARG A 1 291 ? 1.699 16.163 3.947 1.00 97.88 291 ARG A N 1
ATOM 2277 C CA . ARG A 1 291 ? 2.572 16.956 3.073 1.00 97.88 291 ARG A CA 1
ATOM 2278 C C . ARG A 1 291 ? 3.817 17.475 3.793 1.00 97.88 291 ARG A C 1
ATOM 2280 O O . ARG A 1 291 ? 3.743 18.340 4.666 1.00 97.88 291 ARG A O 1
ATOM 2287 N N . GLY A 1 292 ? 4.984 17.028 3.332 1.00 97.88 292 GLY A N 1
ATOM 2288 C CA . GLY A 1 292 ? 6.275 17.595 3.723 1.00 97.88 292 GLY A CA 1
ATOM 2289 C C . GLY A 1 292 ? 6.542 18.937 3.035 1.00 97.88 292 GLY A C 1
ATOM 2290 O O . GLY A 1 292 ? 6.461 19.045 1.812 1.00 97.88 292 GLY A O 1
ATOM 2291 N N . ARG A 1 293 ? 6.904 19.975 3.798 1.00 96.00 293 ARG A N 1
ATOM 2292 C CA . ARG A 1 293 ? 7.207 21.328 3.275 1.00 96.00 293 ARG A CA 1
ATOM 2293 C C . ARG A 1 293 ? 8.409 21.376 2.323 1.00 96.00 293 ARG A C 1
ATOM 2295 O O . ARG A 1 293 ? 8.526 22.302 1.525 1.00 96.00 293 ARG A O 1
ATOM 2302 N N . HIS A 1 294 ? 9.316 20.407 2.415 1.00 95.94 294 HIS A N 1
ATOM 2303 C CA . HIS A 1 294 ? 10.507 20.284 1.569 1.00 95.94 294 HIS A CA 1
ATOM 2304 C C . HIS A 1 294 ? 10.376 19.182 0.518 1.00 95.94 294 HIS A C 1
ATOM 2306 O O . HIS A 1 294 ? 11.350 18.871 -0.173 1.00 95.94 294 HIS A O 1
ATOM 2312 N N . ASP A 1 295 ? 9.203 18.563 0.409 1.00 96.06 295 ASP A N 1
ATOM 2313 C CA . ASP A 1 295 ? 8.962 17.536 -0.583 1.00 96.06 295 ASP A CA 1
ATOM 2314 C C . ASP A 1 295 ? 8.956 18.152 -1.993 1.00 96.06 295 ASP A C 1
ATOM 2316 O O . ASP A 1 295 ? 8.151 19.022 -2.338 1.00 96.06 295 ASP A O 1
ATOM 2320 N N . ARG A 1 296 ? 9.892 17.678 -2.817 1.00 93.06 296 ARG A N 1
ATOM 2321 C CA . ARG A 1 296 ? 10.189 18.209 -4.148 1.00 93.06 296 ARG A CA 1
ATOM 2322 C C . ARG A 1 296 ? 9.275 17.659 -5.237 1.00 93.06 296 ARG A C 1
ATOM 2324 O O . ARG A 1 296 ? 9.426 18.064 -6.384 1.00 93.06 296 ARG A O 1
ATOM 2331 N N . VAL A 1 297 ? 8.343 16.762 -4.913 1.00 90.81 297 VAL A N 1
ATOM 2332 C CA . VAL A 1 297 ? 7.442 16.164 -5.912 1.00 90.81 297 VAL A CA 1
ATOM 2333 C C . VAL A 1 297 ? 6.193 17.004 -6.194 1.00 90.81 297 VAL A C 1
ATOM 2335 O O . VAL A 1 297 ? 5.408 16.643 -7.064 1.00 90.81 297 VAL A O 1
ATOM 2338 N N . GLY A 1 298 ? 6.005 18.140 -5.524 1.00 92.25 298 GLY A N 1
ATOM 2339 C CA . GLY A 1 298 ? 4.863 19.023 -5.751 1.00 92.25 298 GLY A CA 1
ATOM 2340 C C . GLY A 1 298 ? 5.033 20.378 -5.074 1.00 92.25 298 GLY A C 1
ATOM 2341 O O . GLY A 1 298 ? 6.008 20.611 -4.358 1.00 92.25 298 GLY A O 1
ATOM 2342 N N . ARG A 1 299 ? 4.076 21.282 -5.301 1.00 94.31 299 ARG A N 1
ATOM 2343 C CA . ARG A 1 299 ? 4.035 22.615 -4.686 1.00 94.31 299 ARG A CA 1
ATOM 2344 C C . ARG A 1 299 ? 2.941 22.702 -3.639 1.00 94.31 299 ARG A C 1
ATOM 2346 O O . ARG A 1 299 ? 1.802 22.337 -3.920 1.00 94.31 299 ARG A O 1
ATOM 2353 N N . ASP A 1 300 ? 3.249 23.308 -2.497 1.00 96.00 300 ASP A N 1
ATOM 2354 C CA . ASP A 1 300 ? 2.275 23.538 -1.426 1.00 96.00 300 ASP A CA 1
ATOM 2355 C C . ASP A 1 300 ? 1.030 24.288 -1.916 1.00 96.00 300 ASP A C 1
ATOM 2357 O O . ASP A 1 300 ? -0.072 23.967 -1.482 1.00 96.00 300 ASP A O 1
ATOM 2361 N N . GLN A 1 301 ? 1.173 25.232 -2.855 1.00 96.06 301 GLN A N 1
ATOM 2362 C CA . GLN A 1 301 ? 0.033 25.957 -3.425 1.00 96.06 301 GLN A CA 1
ATOM 2363 C C . GLN A 1 301 ? -0.924 25.036 -4.190 1.00 96.06 301 GLN A C 1
ATOM 2365 O O . GLN A 1 301 ? -2.130 25.254 -4.155 1.00 96.06 301 GLN A O 1
ATOM 2370 N N . TRP A 1 302 ? -0.407 24.015 -4.879 1.00 96.56 302 TRP A N 1
ATOM 2371 C CA . TRP A 1 302 ? -1.240 23.073 -5.629 1.00 96.56 302 TRP A CA 1
ATOM 2372 C C . TRP A 1 302 ? -1.919 22.082 -4.688 1.00 96.56 302 TRP A C 1
ATOM 2374 O O . TRP A 1 302 ? -3.103 21.811 -4.850 1.00 96.56 302 TRP A O 1
ATOM 2384 N N . VAL A 1 303 ? -1.195 21.603 -3.668 1.00 97.62 303 VAL A N 1
ATOM 2385 C CA . VAL A 1 303 ? -1.766 20.761 -2.605 1.00 97.62 303 VAL A CA 1
ATOM 2386 C C . VAL A 1 303 ? -2.897 21.501 -1.891 1.00 97.62 303 VAL A C 1
ATOM 2388 O O . VAL A 1 303 ? -3.997 20.975 -1.755 1.00 97.62 303 VAL A O 1
ATOM 2391 N N . ALA A 1 304 ? -2.643 22.743 -1.468 1.00 97.88 304 ALA A N 1
ATOM 2392 C CA . ALA A 1 304 ? -3.621 23.569 -0.770 1.00 97.88 304 ALA A CA 1
ATOM 2393 C C . ALA A 1 304 ? -4.842 23.878 -1.645 1.00 97.88 304 ALA A C 1
ATOM 2395 O O . ALA A 1 304 ? -5.961 23.882 -1.140 1.00 97.88 304 ALA A O 1
ATOM 2396 N N . TYR A 1 305 ? -4.634 24.114 -2.945 1.00 97.94 305 TYR A N 1
ATOM 2397 C CA . TYR A 1 305 ? -5.716 24.341 -3.899 1.00 97.94 305 TYR A CA 1
ATOM 2398 C C . TYR A 1 305 ? -6.646 23.126 -3.998 1.00 97.94 305 TYR A C 1
ATOM 2400 O O . TYR A 1 305 ? -7.839 23.267 -3.738 1.00 97.94 305 TYR A O 1
ATOM 2408 N N . GLU A 1 306 ? -6.117 21.935 -4.299 1.00 97.88 306 GLU A N 1
ATOM 2409 C CA . GLU A 1 306 ? -6.947 20.724 -4.391 1.00 97.88 306 GLU A CA 1
ATOM 2410 C C . GLU A 1 306 ? -7.594 20.383 -3.040 1.00 97.88 306 GLU A C 1
ATOM 2412 O O . GLU A 1 306 ? -8.777 20.045 -2.975 1.00 97.88 306 GLU A O 1
ATOM 2417 N N . TYR A 1 307 ? -6.862 20.543 -1.931 1.00 98.44 307 TYR A N 1
ATOM 2418 C CA . TYR A 1 307 ? -7.402 20.259 -0.603 1.00 98.44 307 TYR A CA 1
ATOM 2419 C C . TYR A 1 307 ? -8.548 21.208 -0.242 1.00 98.44 307 TYR A C 1
ATOM 2421 O O . TYR A 1 307 ? -9.560 20.761 0.287 1.00 98.44 307 TYR A O 1
ATOM 2429 N N . ALA A 1 308 ? -8.442 22.502 -0.560 1.00 98.44 308 ALA A N 1
ATOM 2430 C CA . ALA A 1 308 ? -9.507 23.467 -0.292 1.00 98.44 308 ALA A CA 1
ATOM 2431 C C . ALA A 1 308 ? -10.809 23.111 -1.028 1.00 98.44 308 ALA A C 1
ATOM 2433 O O . ALA A 1 308 ? -11.895 23.272 -0.470 1.00 98.44 308 ALA A O 1
ATOM 2434 N N . ARG A 1 309 ? -10.710 22.577 -2.252 1.00 98.00 309 ARG A N 1
ATOM 2435 C CA . ARG A 1 309 ? -11.866 22.094 -3.025 1.00 98.00 309 ARG A CA 1
ATOM 2436 C C . ARG A 1 309 ? -12.531 20.884 -2.369 1.00 98.00 309 ARG A C 1
ATOM 2438 O O . ARG A 1 309 ? -13.758 20.797 -2.370 1.00 98.00 309 ARG A O 1
ATOM 2445 N N . LEU A 1 310 ? -11.736 19.965 -1.817 1.00 97.69 310 LEU A N 1
ATOM 2446 C CA . LEU A 1 310 ? -12.212 18.812 -1.047 1.00 97.69 310 LEU A CA 1
ATOM 2447 C C . LEU A 1 310 ? -12.846 19.235 0.277 1.00 97.69 310 LEU A C 1
ATOM 2449 O O . LEU A 1 310 ? -13.995 18.892 0.544 1.00 97.69 310 LEU A O 1
ATOM 2453 N N . ALA A 1 311 ? -12.145 20.050 1.058 1.00 98.38 311 ALA A N 1
ATOM 2454 C CA . ALA A 1 311 ? -12.613 20.562 2.339 1.00 98.38 311 ALA A CA 1
ATOM 2455 C C . ALA A 1 311 ? -13.926 21.341 2.208 1.00 98.38 311 ALA A C 1
ATOM 2457 O O . ALA A 1 311 ? -14.816 21.178 3.041 1.00 98.38 311 ALA A O 1
ATOM 2458 N N . TRP A 1 312 ? -14.085 22.133 1.141 1.00 98.38 312 TRP A N 1
ATOM 2459 C CA . TRP A 1 312 ? -15.337 22.835 0.867 1.00 98.38 312 TRP A CA 1
ATOM 2460 C C . TRP A 1 312 ? -16.524 21.871 0.758 1.00 98.38 312 TRP A C 1
ATOM 2462 O O . TRP A 1 312 ? -17.554 22.118 1.385 1.00 98.38 312 TRP A O 1
ATOM 2472 N N . LEU A 1 313 ? -16.377 20.758 0.025 1.00 98.19 313 LEU A N 1
ATOM 2473 C CA . LEU A 1 313 ? -17.447 19.769 -0.138 1.00 98.19 313 LEU A CA 1
ATOM 2474 C C . LEU A 1 313 ? -17.791 19.073 1.186 1.00 98.19 313 LEU A C 1
ATOM 2476 O O . LEU A 1 313 ? -18.970 18.942 1.508 1.00 98.19 313 LEU A O 1
ATOM 2480 N N . TYR A 1 314 ? -16.788 18.673 1.976 1.00 98.69 314 TYR A N 1
ATOM 2481 C CA . TYR A 1 314 ? -17.022 18.099 3.309 1.00 98.69 314 TYR A CA 1
ATOM 2482 C C . TYR A 1 314 ? -17.762 19.086 4.222 1.00 98.69 314 TYR A C 1
ATOM 2484 O O . TYR A 1 314 ? -18.703 18.687 4.906 1.00 98.69 314 TYR A O 1
ATOM 2492 N N . ALA A 1 315 ? -17.412 20.375 4.176 1.00 98.44 315 ALA A N 1
ATOM 2493 C CA . ALA A 1 315 ? -18.093 21.413 4.947 1.00 98.44 315 ALA A CA 1
ATOM 2494 C C . ALA A 1 315 ? -19.554 21.622 4.513 1.00 98.44 315 ALA A C 1
ATOM 2496 O O . ALA A 1 315 ? -20.430 21.777 5.358 1.00 98.44 315 ALA A O 1
ATOM 2497 N N . GLN A 1 316 ? -19.864 21.552 3.210 1.00 98.44 316 GLN A N 1
ATOM 2498 C CA . GLN A 1 316 ? -21.261 21.640 2.746 1.00 98.44 316 GLN A CA 1
ATOM 2499 C C . GLN A 1 316 ? -22.138 20.488 3.257 1.00 98.44 316 GLN A C 1
ATOM 2501 O O . GLN A 1 316 ? -23.363 20.601 3.267 1.00 98.44 316 GLN A O 1
ATOM 2506 N N . LEU A 1 317 ? -21.518 19.384 3.674 1.00 98.38 317 LEU A N 1
ATOM 2507 C CA . LEU A 1 317 ? -22.192 18.193 4.177 1.00 98.38 317 LEU A CA 1
ATOM 2508 C C . LEU A 1 317 ? -22.116 18.061 5.707 1.00 98.38 317 LEU A C 1
ATOM 2510 O O . LEU A 1 317 ? -22.636 17.083 6.242 1.00 98.38 317 LEU A O 1
ATOM 2514 N N . GLY A 1 318 ? -21.494 19.020 6.407 1.00 98.44 318 GLY A N 1
ATOM 2515 C CA . GLY A 1 318 ? -21.288 18.967 7.858 1.00 98.44 318 GLY A CA 1
ATOM 2516 C C . GLY A 1 318 ? -20.359 17.829 8.300 1.00 98.44 318 GLY A C 1
ATOM 2517 O O . GLY A 1 318 ? -20.631 17.172 9.305 1.00 98.44 318 GLY A O 1
ATOM 2518 N N . LEU A 1 319 ? -19.333 17.525 7.496 1.00 98.62 319 LEU A N 1
ATOM 2519 C CA . LEU A 1 319 ? -18.377 16.425 7.693 1.00 98.62 319 LEU A CA 1
ATOM 2520 C C . LEU A 1 319 ? -16.940 16.929 7.914 1.00 98.62 319 LEU A C 1
ATOM 2522 O O . LEU A 1 319 ? -15.977 16.235 7.587 1.00 98.62 319 LEU A O 1
ATOM 2526 N N . GLU A 1 320 ? -16.762 18.142 8.431 1.00 97.94 320 GLU A N 1
ATOM 2527 C CA . GLU A 1 320 ? -15.448 18.763 8.642 1.00 97.94 320 GLU A CA 1
ATOM 2528 C C . GLU A 1 320 ? -14.539 17.941 9.567 1.00 97.94 320 GLU A C 1
ATOM 2530 O O . GLU A 1 320 ? -13.319 18.007 9.452 1.00 97.94 320 GLU A O 1
ATOM 2535 N N . ASP A 1 321 ? -15.115 17.121 10.448 1.00 97.81 321 ASP A N 1
ATOM 2536 C CA . ASP A 1 321 ? -14.396 16.214 11.345 1.00 97.81 321 ASP A CA 1
ATOM 2537 C C . ASP A 1 321 ? -13.783 14.993 10.634 1.00 97.81 321 ASP A C 1
ATOM 2539 O O . ASP A 1 321 ? -13.040 14.233 11.258 1.00 97.81 321 ASP A O 1
ATOM 2543 N N . ARG A 1 322 ? -14.092 14.787 9.346 1.00 98.56 322 ARG A N 1
ATOM 2544 C CA . ARG A 1 322 ? -13.655 13.630 8.542 1.00 98.56 322 ARG A CA 1
ATOM 2545 C C . ARG A 1 322 ? -12.580 13.953 7.514 1.00 98.56 322 ARG A C 1
ATOM 2547 O O . ARG A 1 322 ? -12.150 13.049 6.797 1.00 98.56 322 ARG A O 1
ATOM 2554 N N . ILE A 1 323 ? -12.149 15.204 7.423 1.00 98.44 323 ILE A N 1
ATOM 2555 C CA . ILE A 1 323 ? -11.104 15.618 6.494 1.00 98.44 323 ILE A CA 1
ATOM 2556 C C . ILE A 1 323 ? -9.988 16.347 7.238 1.00 98.44 323 ILE A C 1
ATOM 2558 O O . ILE A 1 323 ? -10.243 17.224 8.059 1.00 98.44 323 ILE A O 1
ATOM 2562 N N . GLU A 1 324 ? -8.740 15.976 6.963 1.00 98.50 324 GLU A N 1
ATOM 2563 C CA . GLU A 1 324 ? -7.575 16.577 7.616 1.00 98.50 324 GLU A CA 1
ATOM 2564 C C . GLU A 1 324 ? -6.415 16.747 6.620 1.00 98.50 324 GLU A C 1
ATOM 2566 O O . GLU A 1 324 ? -6.225 15.934 5.713 1.00 98.50 324 GLU A O 1
ATOM 2571 N N . ILE A 1 325 ? -5.616 17.804 6.784 1.00 98.44 325 ILE A N 1
ATOM 2572 C CA . ILE A 1 325 ? -4.319 17.948 6.116 1.00 98.44 325 ILE A CA 1
ATOM 2573 C C . ILE A 1 325 ? -3.240 18.229 7.154 1.00 98.44 325 ILE A C 1
ATOM 2575 O O . ILE A 1 325 ? -3.342 19.182 7.927 1.00 98.44 325 ILE A O 1
ATOM 2579 N N . GLU A 1 326 ? -2.184 17.420 7.150 1.00 98.25 326 GLU A N 1
ATOM 2580 C CA . GLU A 1 326 ? -0.990 17.655 7.954 1.00 98.25 326 GLU A CA 1
ATOM 2581 C C . GLU A 1 326 ? 0.125 18.225 7.078 1.00 98.25 326 GLU A C 1
ATOM 2583 O O . GLU A 1 326 ? 0.549 17.614 6.097 1.00 98.25 326 GLU A O 1
ATOM 2588 N N . TYR A 1 327 ? 0.637 19.388 7.477 1.00 98.06 327 TYR A N 1
ATOM 2589 C CA . TYR A 1 327 ? 1.889 19.921 6.959 1.00 98.06 327 TYR A CA 1
ATOM 2590 C C . TYR A 1 327 ? 2.990 19.757 8.001 1.00 98.06 327 TYR A C 1
ATOM 2592 O O . TYR A 1 327 ? 2.840 20.232 9.126 1.00 98.06 327 TYR A O 1
ATOM 2600 N N . PHE A 1 328 ? 4.128 19.187 7.610 1.00 97.75 328 PHE A N 1
ATOM 2601 C CA . PHE A 1 328 ? 5.270 18.994 8.508 1.00 97.75 328 PHE A CA 1
ATOM 2602 C C . PHE A 1 328 ? 6.585 19.445 7.866 1.00 97.75 328 PHE A C 1
ATOM 2604 O O . PHE A 1 328 ? 6.723 19.531 6.642 1.00 97.75 328 PHE A O 1
ATOM 2611 N N . ASN A 1 329 ? 7.573 19.770 8.700 1.00 96.62 329 ASN A N 1
ATOM 2612 C CA . ASN A 1 329 ? 8.869 20.258 8.242 1.00 96.62 329 ASN A CA 1
ATOM 2613 C C . ASN A 1 329 ? 9.785 19.097 7.815 1.00 96.62 329 ASN A C 1
ATOM 2615 O O . ASN A 1 329 ? 10.689 18.709 8.550 1.00 96.62 329 ASN A O 1
ATOM 2619 N N . GLY A 1 330 ? 9.529 18.524 6.639 1.00 95.31 330 GLY A N 1
ATOM 2620 C CA . GLY A 1 330 ? 10.279 17.387 6.105 1.00 95.31 330 GLY A CA 1
ATOM 2621 C C . GLY A 1 330 ? 10.193 17.260 4.585 1.00 95.31 330 GLY A C 1
ATOM 2622 O O . GLY A 1 330 ? 9.506 18.041 3.924 1.00 95.31 330 GLY A O 1
ATOM 2623 N N . GLY A 1 331 ? 10.958 16.313 4.036 1.00 96.75 331 GLY A N 1
ATOM 2624 C CA . GLY A 1 331 ? 11.020 16.015 2.602 1.00 96.75 331 GLY A CA 1
ATOM 2625 C C . GLY A 1 331 ? 9.927 15.050 2.138 1.00 96.75 331 GLY A C 1
ATOM 2626 O O . GLY A 1 331 ? 8.838 15.011 2.700 1.00 96.75 331 GLY A O 1
ATOM 2627 N N . HIS A 1 332 ? 10.240 14.258 1.112 1.00 96.94 332 HIS A N 1
ATOM 2628 C CA . HIS A 1 332 ? 9.369 13.201 0.595 1.00 96.94 332 HIS A CA 1
ATOM 2629 C C . HIS A 1 332 ? 9.428 11.963 1.506 1.00 96.94 332 HIS A C 1
ATOM 2631 O O . HIS A 1 332 ? 10.210 11.043 1.270 1.00 96.94 332 HIS A O 1
ATOM 2637 N N . THR A 1 333 ? 8.686 11.998 2.612 1.00 97.31 333 THR A N 1
ATOM 2638 C CA . THR A 1 333 ? 8.740 10.990 3.681 1.00 97.31 333 THR A CA 1
ATOM 2639 C C . THR A 1 333 ? 7.404 10.902 4.423 1.00 97.31 333 THR A C 1
ATOM 2641 O O . THR A 1 333 ? 6.616 11.843 4.385 1.00 97.31 333 THR A O 1
ATOM 2644 N N . ILE A 1 334 ? 7.165 9.788 5.109 1.00 98.06 334 ILE A N 1
ATOM 2645 C CA . ILE A 1 334 ? 6.068 9.597 6.058 1.00 98.06 334 ILE A CA 1
ATOM 2646 C C . ILE A 1 334 ? 6.401 10.309 7.371 1.00 98.06 334 ILE A C 1
ATOM 2648 O O . ILE A 1 334 ? 7.404 9.986 8.013 1.00 98.06 334 ILE A O 1
ATOM 2652 N N . ASN A 1 335 ? 5.531 11.216 7.822 1.00 97.38 335 ASN A N 1
ATOM 2653 C CA . ASN A 1 335 ? 5.665 11.839 9.143 1.00 97.38 335 ASN A CA 1
ATOM 2654 C C . ASN A 1 335 ? 5.167 10.890 10.244 1.00 97.38 335 ASN A C 1
ATOM 2656 O O . ASN A 1 335 ? 5.887 10.587 11.196 1.00 97.38 335 ASN A O 1
ATOM 2660 N N . GLY A 1 336 ? 3.960 10.339 10.074 1.00 96.50 336 GLY A N 1
ATOM 2661 C CA . GLY A 1 336 ? 3.438 9.309 10.980 1.00 96.50 336 GLY A CA 1
ATOM 2662 C C . GLY A 1 336 ? 2.996 9.838 12.347 1.00 96.50 336 GLY A C 1
ATOM 2663 O O . GLY A 1 336 ? 2.984 9.080 13.312 1.00 96.50 336 GLY A O 1
ATOM 2664 N N . GLU A 1 337 ? 2.654 11.123 12.456 1.00 96.56 337 GLU A N 1
ATOM 2665 C CA . GLU A 1 337 ? 2.151 11.727 13.697 1.00 96.56 337 GLU A CA 1
ATOM 2666 C C . GLU A 1 337 ? 0.650 12.019 13.585 1.00 96.56 337 GLU A C 1
ATOM 2668 O O . GLU A 1 337 ? -0.168 11.326 14.198 1.00 96.56 337 GLU A O 1
ATOM 2673 N N . GLY A 1 338 ? 0.253 13.003 12.766 1.00 98.12 338 GLY A N 1
ATOM 2674 C CA . GLY A 1 338 ? -1.157 13.287 12.487 1.00 98.12 338 GLY A CA 1
ATOM 2675 C C . GLY A 1 338 ? -1.862 12.115 11.819 1.00 98.12 338 GLY A C 1
ATOM 2676 O O . GLY A 1 338 ? -2.964 11.746 12.219 1.00 98.12 338 GLY A O 1
ATOM 2677 N N . THR A 1 339 ? -1.184 11.457 10.883 1.00 98.69 339 THR A N 1
ATOM 2678 C CA . THR A 1 339 ? -1.711 10.290 10.166 1.00 98.69 339 THR A CA 1
ATOM 2679 C C . THR A 1 339 ? -2.016 9.110 11.089 1.00 98.69 339 THR A C 1
ATOM 2681 O O . THR A 1 339 ? -3.039 8.445 10.922 1.00 98.69 339 THR A O 1
ATOM 2684 N N . PHE A 1 340 ? -1.209 8.878 12.128 1.00 98.69 340 PHE A N 1
ATOM 2685 C CA . PHE A 1 340 ? -1.495 7.835 13.118 1.00 98.69 340 PHE A CA 1
ATOM 2686 C C . PHE A 1 340 ? -2.700 8.194 13.992 1.00 98.69 340 PHE A C 1
ATOM 2688 O O . PHE A 1 340 ? -3.591 7.360 14.162 1.00 98.69 340 PHE A O 1
ATOM 2695 N N . ARG A 1 341 ? -2.789 9.438 14.483 1.00 98.62 341 ARG A N 1
ATOM 2696 C CA . ARG A 1 341 ? -3.969 9.906 15.237 1.00 98.62 341 ARG A CA 1
ATOM 2697 C C . ARG A 1 341 ? -5.249 9.815 14.404 1.00 98.62 341 ARG A C 1
ATOM 2699 O O . ARG A 1 341 ? -6.288 9.390 14.908 1.00 98.62 341 ARG A O 1
ATOM 2706 N N . PHE A 1 342 ? -5.175 10.154 13.118 1.00 98.81 342 PHE A N 1
ATOM 2707 C CA . PHE A 1 342 ? -6.290 10.037 12.180 1.00 98.81 342 PHE A CA 1
ATOM 2708 C C . PHE A 1 342 ? -6.774 8.585 12.044 1.00 98.81 342 PHE A C 1
ATOM 2710 O O . PHE A 1 342 ? -7.976 8.321 12.139 1.00 98.81 342 PHE A O 1
ATOM 2717 N N . LEU A 1 343 ? -5.848 7.627 11.905 1.00 98.81 343 LEU A N 1
ATOM 2718 C CA . LEU A 1 343 ? -6.166 6.195 11.867 1.00 98.81 343 LEU A CA 1
ATOM 2719 C C . LEU A 1 343 ? -6.845 5.726 13.157 1.00 98.81 343 LEU A C 1
ATOM 2721 O O . LEU A 1 343 ? -7.898 5.094 13.090 1.00 98.81 343 LEU A O 1
ATOM 2725 N N . HIS A 1 344 ? -6.291 6.061 14.325 1.00 98.69 344 HIS A N 1
ATOM 2726 C CA . HIS A 1 344 ? -6.878 5.705 15.621 1.00 98.69 344 HIS A CA 1
ATOM 2727 C C . HIS A 1 344 ? -8.302 6.253 15.782 1.00 98.69 344 HIS A C 1
ATOM 2729 O O . HIS A 1 344 ? -9.226 5.504 16.118 1.00 98.69 344 HIS A O 1
ATOM 2735 N N . ARG A 1 345 ? -8.505 7.533 15.447 1.00 98.69 345 ARG A N 1
ATOM 2736 C CA . ARG A 1 345 ? -9.810 8.205 15.501 1.00 98.69 345 ARG A CA 1
ATOM 2737 C C . ARG A 1 345 ? -10.839 7.524 14.599 1.00 98.69 345 ARG A C 1
ATOM 2739 O O . ARG A 1 345 ? -11.909 7.129 15.062 1.00 98.69 345 ARG A O 1
ATOM 2746 N N . HIS A 1 346 ? -10.523 7.358 13.317 1.00 98.62 346 HIS A N 1
ATOM 2747 C CA . HIS A 1 346 ? -11.513 6.958 12.315 1.00 98.62 346 HIS A CA 1
ATOM 2748 C C . HIS A 1 346 ? -11.674 5.441 12.158 1.00 98.62 346 HIS A C 1
ATOM 2750 O O . HIS A 1 346 ? -12.764 4.984 11.810 1.00 98.62 346 HIS A O 1
ATOM 2756 N N . LEU A 1 347 ? -10.659 4.642 12.504 1.00 98.69 347 LEU A N 1
ATOM 2757 C CA . LEU A 1 347 ? -10.788 3.183 12.639 1.00 98.69 347 LEU A CA 1
ATOM 2758 C C . LEU A 1 347 ? -11.202 2.754 14.054 1.00 98.69 347 LEU A C 1
ATOM 2760 O O . LEU A 1 347 ? -11.302 1.556 14.330 1.00 98.69 347 LEU A O 1
ATOM 2764 N N . ARG A 1 348 ? -11.497 3.709 14.948 1.00 98.31 348 ARG A N 1
ATOM 2765 C CA . ARG A 1 348 ? -11.986 3.464 16.314 1.00 98.31 348 ARG A CA 1
ATOM 2766 C C . ARG A 1 348 ? -11.095 2.469 17.063 1.00 98.31 348 ARG A C 1
ATOM 2768 O O . ARG A 1 348 ? -11.560 1.421 17.518 1.00 98.31 348 ARG A O 1
ATOM 2775 N N . TRP A 1 349 ? -9.805 2.774 17.126 1.00 97.62 349 TRP A N 1
ATOM 2776 C CA . TRP A 1 349 ? -8.805 1.979 17.833 1.00 97.62 349 TRP A CA 1
ATOM 2777 C C . TRP A 1 349 ? -8.082 2.864 18.852 1.00 97.62 349 TRP A C 1
ATOM 2779 O O . TRP A 1 349 ? -7.661 3.955 18.471 1.00 97.62 349 TRP A O 1
ATOM 2789 N N . PRO A 1 350 ? -7.947 2.452 20.126 1.00 96.31 350 PRO A N 1
ATOM 2790 C CA . PRO A 1 350 ? -7.351 3.296 21.159 1.00 96.31 350 PRO A CA 1
ATOM 2791 C C . PRO A 1 350 ? -5.911 3.675 20.808 1.00 96.31 350 PRO A C 1
ATOM 2793 O O . PRO A 1 350 ? -5.171 2.849 20.271 1.00 96.31 350 PRO A O 1
ATOM 2796 N N . GLU A 1 351 ? -5.537 4.923 21.091 1.00 93.06 351 GLU A N 1
ATOM 2797 C CA . GLU A 1 351 ? -4.141 5.363 21.011 1.00 93.06 351 GLU A CA 1
ATOM 2798 C C . GLU A 1 351 ? -3.294 4.658 22.098 1.00 93.06 351 GLU A C 1
ATOM 2800 O O . GLU A 1 351 ? -3.858 4.275 23.130 1.00 93.06 351 GLU A O 1
ATOM 2805 N N . PRO A 1 352 ? -1.986 4.427 21.858 1.00 88.94 352 PRO A N 1
ATOM 2806 C CA . PRO A 1 352 ? -1.090 3.734 22.791 1.00 88.94 352 PRO A CA 1
ATOM 2807 C C . PRO A 1 352 ? -0.877 4.418 24.141 1.00 88.94 352 PRO A C 1
ATOM 2809 O O . PRO A 1 352 ? -0.943 5.668 24.201 1.00 88.94 352 PRO A O 1
#

pLDDT: mean 91.93, std 8.61, range [40.78, 98.94]

Sequence (352 aa):
MGIERLAETIRTDFLVIGAGVAGLRSAIELAGAGRVFVVAKDSLQESSSEYAQGGIAVALSDEDDISLHEADTLAAGDGLCNPEAVRVLVGEGPARIEELIAWGALLVPKSLREGERRPVVVCQHGRRGLPRHLIEGDDPAYNNFAARLADRGFVVFVPHNLYRGEDRYRWLDRKANSVKASMFSFIIAQHQQLLRWLKSLPFVDGARIGFYGLSYGGETAVRVPPLLEDYALSICSGDFNNWTRKVASTEEPFSFMFTIEWEMPYFDMGHTFDYAELAYLMVPRPFMVERGRHDRVGRDQWVAYEYARLAWLYAQLGLEDRIEIEYFNGGHTINGEGTFRFLHRHLRWPEP

Solvent-accessible surface area (backbone atoms only — not comparable to full-atom values): 19099 Å² total; per-residue (Å²): 134,82,86,79,71,78,74,82,83,83,88,60,76,39,81,38,80,39,48,24,65,70,34,49,53,49,44,57,61,47,48,79,79,41,52,62,43,76,41,45,92,64,52,66,72,65,28,73,42,56,78,54,72,72,74,71,68,54,46,83,49,97,90,49,49,46,68,57,48,36,52,52,51,46,60,73,37,74,79,70,56,57,68,68,61,43,49,50,50,25,64,46,28,42,63,53,50,55,52,54,51,71,63,41,41,78,43,73,28,90,83,68,53,91,92,44,61,32,34,32,37,39,38,34,54,32,72,68,54,51,46,59,43,30,46,75,52,82,31,81,44,34,59,12,45,49,42,58,40,16,75,57,55,28,32,23,36,21,56,57,74,69,64,38,73,66,66,59,32,38,55,51,27,56,57,26,40,78,72,74,31,31,60,61,59,55,51,40,55,50,49,54,50,49,51,56,52,51,46,66,38,85,47,37,33,58,80,26,25,34,37,39,14,38,36,56,10,7,52,42,30,50,57,37,42,33,75,38,77,66,38,45,28,28,27,18,21,52,50,68,34,48,44,48,55,41,46,67,30,91,84,44,79,61,9,22,68,67,41,90,54,54,70,60,78,59,55,72,37,74,82,73,59,44,52,34,63,37,47,54,52,33,65,91,40,34,40,34,40,38,39,29,75,61,24,72,76,61,54,70,69,37,27,51,51,33,47,50,58,39,53,51,56,32,49,78,69,75,39,58,90,38,53,50,75,45,78,44,98,36,42,70,43,56,82,71,58,67,62,47,55,49,46,27,65,77,49,71,41,76,78,127

Mean predicted aligned error: 6.38 Å

Nearest PDB structures (foldseek):
  4hxg-assembly1_D  TM=6.793E-01  e=1.348E-10  Pyrococcus horikoshii OT3
  4hxf-assembly1_B  TM=6.868E-01  e=3.756E-10  Pyrococcus horikoshii OT3
  4hxg-assembly2_J  TM=6.914E-01  e=8.731E-10  Pyrococcus horikoshii OT3
  4hxe-assembly1_B  TM=6.799E-01  e=6.861E-10  Pyrococcus horikoshii OT3
  4hxg-assembly2_L  TM=6.672E-01  e=7.740E-10  Pyrococcus horikoshii OT3

Radius of gyration: 23.16 Å; Cα contacts (8 Å, |Δi|>4): 589; chains: 1; bounding box: 52×61×69 Å

Foldseek 3Di:
DDPPPVPPDDDWPEEFEALAPVSVVVCVVCVVVIGYDYDYPDDSCPHPNNVVVNDALEDQDPPDDLVVSLVVVCVVCVNVDDSVVSSCRHVCRNVVVVVVLLQADKQAAPPQDPQAAAAEEEEEEAAQDGSCCLQVCPNQQNNVLQNVVSPQGHTYGYHHAQNPPLVRQLVVQVVQLVVLAGSVVVVLVSVVVVLVVQVPDSRHPQQRYAYEYFHVSLVCQLRRCLVDVSHLEGERELHQFFLLCLADPPVACLRCVNDSCVSGDNRPDSVPDGSLVSCVSCPPGAYEYEYACAARNDDPVGNCVSLVSNCVVCVVVVRNVRYYYDYDHDYRHDPNDVVVVNSCVRSVNDGD

Secondary structure (DSSP, 8-state):
------------SEEEE--SHHHHHHHHHHHTTS-EEEE-SSSTT-SHHHHTTT------STT--HHHHHHHHHHHTTT-S-HHHHHHHHHHHHHHHHHHHHH-EEEPPTTPPTT--EEEEEEE--TT--GGGGTSS--TTTTTHHHHHHHTT-EEEE---S--STHHHHHHHHHHHTTT--HHHHHHHHHHHHHHHHHHSTTEEEEEEEEEEETHHHHHHTTSTTT-TTEEEEEEES--S-HHHHHH-SS-TTSGGGSGGGG---TTHHHH--HHHHHHTTTTS-EEEEEETT-TTS-HHHHHHHHHHHHHHHHHTT-GGGEEEEEES-SSS---SHHHHHHHHHTT----